Protein AF-A0A178VIF9-F1 (afdb_monomer_lite)

Radius of gyration: 28.07 Å; chains: 1; bounding box: 64×51×92 Å

Structure (mmCIF, N/CA/C/O backbone):
data_AF-A0A178VIF9-F1
#
_entry.id   AF-A0A178VIF9-F1
#
loop_
_atom_site.group_PDB
_atom_site.id
_atom_site.type_symbol
_atom_site.label_atom_id
_atom_site.label_alt_id
_atom_site.label_comp_id
_atom_site.label_asym_id
_atom_site.label_entity_id
_atom_site.label_seq_id
_atom_site.pdbx_PDB_ins_code
_atom_site.Cartn_x
_atom_site.Cartn_y
_atom_site.Cartn_z
_atom_site.occupancy
_atom_site.B_iso_or_equiv
_atom_site.auth_seq_id
_atom_site.auth_comp_id
_atom_site.auth_asym_id
_atom_site.auth_atom_id
_atom_site.pdbx_PDB_model_num
ATOM 1 N N . MET A 1 1 ? 41.952 -7.551 -50.721 1.00 64.06 1 MET A N 1
ATOM 2 C CA . MET A 1 1 ? 40.570 -7.191 -51.118 1.00 64.06 1 MET A CA 1
ATOM 3 C C . MET A 1 1 ? 39.530 -7.651 -50.091 1.00 64.06 1 MET A C 1
ATOM 5 O O . MET A 1 1 ? 38.788 -6.811 -49.608 1.00 64.06 1 MET A O 1
ATOM 9 N N . PHE A 1 2 ? 39.525 -8.926 -49.677 1.00 68.06 2 PHE A N 1
ATOM 10 C CA . PHE A 1 2 ? 38.581 -9.454 -48.673 1.00 68.06 2 PHE A CA 1
ATOM 11 C C . PHE A 1 2 ? 38.623 -8.748 -47.303 1.00 68.06 2 PHE A C 1
ATOM 13 O O . PHE A 1 2 ? 37.573 -8.406 -46.772 1.00 68.06 2 PHE A O 1
ATOM 20 N N . LEU A 1 3 ? 39.814 -8.458 -46.759 1.00 71.75 3 LEU A N 1
ATOM 21 C CA . LEU A 1 3 ? 39.937 -7.740 -45.479 1.00 71.75 3 LEU A CA 1
ATOM 22 C C . LEU A 1 3 ? 39.324 -6.330 -45.526 1.00 71.75 3 LEU A C 1
ATOM 24 O O . LEU A 1 3 ? 38.639 -5.929 -44.596 1.00 71.75 3 LEU A O 1
ATOM 28 N N . TYR A 1 4 ? 39.528 -5.601 -46.626 1.00 74.88 4 TYR A N 1
ATOM 29 C CA . TYR A 1 4 ? 38.986 -4.252 -46.805 1.00 74.88 4 TYR A CA 1
ATOM 30 C C . TYR A 1 4 ? 37.462 -4.258 -46.918 1.00 74.88 4 TYR A C 1
ATOM 32 O O . TYR A 1 4 ? 36.809 -3.420 -46.306 1.00 74.88 4 TYR A O 1
ATOM 40 N N . LEU A 1 5 ? 36.891 -5.226 -47.642 1.00 76.00 5 LEU A N 1
ATOM 41 C CA . LEU A 1 5 ? 35.440 -5.371 -47.751 1.00 76.00 5 LEU A CA 1
ATOM 42 C C . LEU A 1 5 ? 34.809 -5.734 -46.397 1.00 76.00 5 LEU A C 1
ATOM 44 O O . LEU A 1 5 ? 33.752 -5.215 -46.057 1.00 76.00 5 LEU A O 1
ATOM 48 N N . CYS A 1 6 ? 35.485 -6.572 -45.605 1.00 75.50 6 CYS A N 1
ATOM 49 C CA . CYS A 1 6 ? 35.030 -6.979 -44.277 1.00 75.50 6 CYS A CA 1
ATOM 50 C C . CYS A 1 6 ? 35.071 -5.813 -43.275 1.00 75.50 6 CYS A C 1
ATOM 52 O O . CYS A 1 6 ? 34.077 -5.547 -42.605 1.00 75.50 6 CYS A O 1
ATOM 54 N N . VAL A 1 7 ? 36.177 -5.058 -43.232 1.00 79.81 7 VAL A N 1
ATOM 55 C CA . VAL A 1 7 ? 36.309 -3.850 -42.394 1.00 79.81 7 VAL A CA 1
ATOM 56 C C . VAL A 1 7 ? 35.291 -2.784 -42.799 1.00 79.81 7 VAL A C 1
ATOM 58 O O . VAL A 1 7 ? 34.686 -2.153 -41.936 1.00 79.81 7 VAL A O 1
ATOM 61 N N . TRP A 1 8 ? 35.048 -2.612 -44.099 1.00 82.25 8 TRP A N 1
ATOM 62 C CA . TRP A 1 8 ? 34.066 -1.654 -44.600 1.00 82.25 8 TRP A CA 1
ATOM 63 C C . TRP A 1 8 ? 32.623 -2.065 -44.271 1.00 82.25 8 TRP A C 1
ATOM 65 O O . TRP A 1 8 ? 31.841 -1.219 -43.844 1.00 82.25 8 TRP A O 1
ATOM 75 N N . LEU A 1 9 ? 32.276 -3.356 -44.368 1.00 78.06 9 LEU A N 1
ATOM 76 C CA . LEU A 1 9 ? 30.971 -3.861 -43.922 1.00 78.06 9 LEU A CA 1
ATOM 77 C C . LEU A 1 9 ? 30.781 -3.697 -42.408 1.00 78.06 9 LEU A C 1
ATOM 79 O O . LEU A 1 9 ? 29.722 -3.255 -41.972 1.00 78.06 9 LEU A O 1
ATOM 83 N N . LEU A 1 10 ? 31.802 -4.021 -41.610 1.00 77.69 10 LEU A N 1
ATOM 84 C CA . LEU A 1 10 ? 31.792 -3.825 -40.157 1.00 77.69 10 LEU A CA 1
ATOM 85 C C . LEU A 1 10 ? 31.595 -2.351 -39.798 1.00 77.69 10 LEU A C 1
ATOM 87 O O . LEU A 1 10 ? 30.784 -2.037 -38.928 1.00 77.69 10 LEU A O 1
ATOM 91 N N . PHE A 1 11 ? 32.280 -1.447 -40.497 1.00 80.94 11 PHE A N 1
ATOM 92 C CA . PHE A 1 11 ? 32.120 -0.009 -40.317 1.00 80.94 11 PHE A CA 1
ATOM 93 C C . PHE A 1 11 ? 30.710 0.457 -40.695 1.00 80.94 11 PHE A C 1
ATOM 95 O O . PHE A 1 11 ? 30.077 1.165 -39.917 1.00 80.94 11 PHE A O 1
ATOM 102 N N . LEU A 1 12 ? 30.173 0.002 -41.830 1.00 77.94 12 LEU A N 1
ATOM 103 C CA . LEU A 1 12 ? 28.827 0.358 -42.283 1.00 77.94 12 LEU A CA 1
ATOM 104 C C . LEU A 1 12 ? 27.745 -0.139 -41.309 1.00 77.94 12 LEU A C 1
ATOM 106 O O . LEU A 1 12 ? 26.850 0.619 -40.941 1.00 77.94 12 LEU A O 1
ATOM 110 N N . VAL A 1 13 ? 27.856 -1.385 -40.839 1.00 77.31 13 VAL A N 1
ATOM 111 C CA . VAL A 1 13 ? 26.942 -1.969 -39.842 1.00 77.31 13 VAL A CA 1
ATOM 112 C C . VAL A 1 13 ? 27.046 -1.232 -38.507 1.00 77.31 13 VAL A C 1
ATOM 114 O O . VAL A 1 13 ? 26.025 -0.969 -37.873 1.00 77.31 13 VAL A O 1
ATOM 117 N N . THR A 1 14 ? 28.255 -0.855 -38.089 1.00 76.75 14 THR A N 1
ATOM 118 C CA . THR A 1 14 ? 28.468 -0.100 -36.846 1.00 76.75 14 THR A CA 1
ATOM 119 C C . THR A 1 14 ? 27.906 1.315 -36.955 1.00 76.75 14 THR A C 1
ATOM 121 O O . THR A 1 14 ? 27.194 1.747 -36.055 1.00 76.75 14 THR A O 1
ATOM 124 N N . CYS A 1 15 ? 28.131 2.011 -38.073 1.00 75.62 15 CYS A N 1
ATOM 125 C CA . CYS A 1 15 ? 27.527 3.317 -38.341 1.00 75.62 15 CYS A CA 1
ATOM 126 C C . CYS A 1 15 ? 25.999 3.241 -38.369 1.00 75.62 15 CYS A C 1
ATOM 128 O O . CYS A 1 15 ? 25.344 4.084 -37.766 1.00 75.62 15 CYS A O 1
ATOM 130 N N . MET A 1 16 ? 25.417 2.227 -39.018 1.00 75.94 16 MET A N 1
ATOM 131 C CA . MET A 1 16 ? 23.962 2.071 -39.066 1.00 75.94 16 MET A CA 1
ATOM 132 C C . MET A 1 16 ? 23.377 1.784 -37.677 1.00 75.94 16 MET A C 1
ATOM 134 O O . MET A 1 16 ? 22.349 2.355 -37.325 1.00 75.94 16 MET A O 1
ATOM 138 N N . LYS A 1 17 ? 24.051 0.959 -36.861 1.00 73.56 17 LYS A N 1
ATOM 139 C CA . LYS A 1 17 ? 23.681 0.744 -35.452 1.00 73.56 17 LYS A CA 1
ATOM 140 C C . LYS A 1 17 ? 23.788 2.024 -34.626 1.00 73.56 17 LYS A C 1
ATOM 142 O O . LYS A 1 17 ? 22.886 2.294 -33.847 1.00 73.56 17 LYS A O 1
ATOM 147 N N . LEU A 1 18 ? 24.844 2.817 -34.818 1.00 74.75 18 LEU A N 1
ATOM 148 C CA . LEU A 1 18 ? 25.048 4.075 -34.096 1.00 74.75 18 LEU A CA 1
ATOM 149 C C . LEU A 1 18 ? 23.968 5.111 -34.446 1.00 74.75 18 LEU A C 1
ATOM 151 O O . LEU A 1 18 ? 23.439 5.762 -33.555 1.00 74.75 18 LEU A O 1
ATOM 155 N N . VAL A 1 19 ? 23.609 5.236 -35.728 1.00 77.50 19 VAL A N 1
ATOM 156 C CA . VAL A 1 19 ? 22.539 6.141 -36.184 1.00 77.50 19 VAL A CA 1
ATOM 157 C C . VAL A 1 19 ? 21.171 5.666 -35.696 1.00 77.50 19 VAL A C 1
ATOM 159 O O . VAL A 1 19 ? 20.358 6.472 -35.256 1.00 77.50 19 VAL A O 1
ATOM 162 N N . LEU A 1 20 ? 20.902 4.360 -35.749 1.00 74.81 20 LEU A N 1
ATOM 163 C CA . LEU A 1 20 ? 19.645 3.815 -35.242 1.00 74.81 20 LEU A CA 1
ATOM 164 C C . LEU A 1 20 ? 19.529 4.008 -33.725 1.00 74.81 20 LEU A C 1
ATOM 166 O O . LEU A 1 20 ? 18.447 4.327 -33.243 1.00 74.81 20 LEU A O 1
ATOM 170 N N . PHE A 1 21 ? 20.640 3.866 -33.001 1.00 75.00 21 PHE A N 1
ATOM 171 C CA . PHE A 1 21 ? 20.716 4.130 -31.570 1.00 75.00 21 PHE A CA 1
ATOM 172 C C . PHE A 1 21 ? 20.407 5.588 -31.240 1.00 75.00 21 PHE A C 1
ATOM 174 O O . PHE A 1 21 ? 19.503 5.844 -30.453 1.00 75.00 21 PHE A O 1
ATOM 181 N N . THR A 1 22 ? 21.098 6.547 -31.864 1.00 76.56 22 THR A N 1
ATOM 182 C CA . THR A 1 22 ? 20.867 7.969 -31.566 1.00 76.56 22 THR A CA 1
ATOM 183 C C . THR A 1 22 ? 19.428 8.375 -31.861 1.00 76.56 22 THR A C 1
ATOM 185 O O . THR A 1 22 ? 18.816 9.088 -31.071 1.00 76.56 22 THR A O 1
ATOM 188 N N . VAL A 1 23 ? 18.844 7.873 -32.952 1.00 80.75 23 VAL A N 1
ATOM 189 C CA . VAL A 1 23 ? 17.428 8.112 -33.260 1.00 80.75 23 VAL A CA 1
ATOM 190 C C . VAL A 1 23 ? 16.520 7.478 -32.204 1.00 80.75 23 VAL A C 1
ATOM 192 O O . VAL A 1 23 ? 15.588 8.124 -31.737 1.00 80.75 23 VAL A O 1
ATOM 195 N N . LEU A 1 24 ? 16.783 6.242 -31.784 1.00 81.25 24 LEU A N 1
ATOM 196 C CA . LEU A 1 24 ? 15.946 5.550 -30.805 1.00 81.25 24 LEU A CA 1
ATOM 197 C C . LEU A 1 24 ? 16.019 6.184 -29.409 1.00 81.25 24 LEU A C 1
ATOM 199 O O . LEU A 1 24 ? 14.984 6.313 -28.759 1.00 81.25 24 LEU A O 1
ATOM 203 N N . ASP A 1 25 ? 17.202 6.627 -28.989 1.00 80.31 25 ASP A N 1
ATOM 204 C CA . ASP A 1 25 ? 17.413 7.345 -27.730 1.00 80.31 25 ASP A CA 1
ATOM 205 C C . ASP A 1 25 ? 16.665 8.687 -27.735 1.00 80.31 25 ASP A C 1
ATOM 207 O O . ASP A 1 25 ? 15.890 8.976 -26.824 1.00 80.31 25 ASP A O 1
ATOM 211 N N . THR A 1 26 ? 16.764 9.455 -28.830 1.00 85.19 26 THR A N 1
ATOM 212 C CA . THR A 1 26 ? 15.995 10.707 -28.973 1.00 85.19 26 THR A CA 1
ATOM 213 C C . THR A 1 26 ? 14.483 10.473 -28.960 1.00 85.19 26 THR A C 1
ATOM 215 O O . THR A 1 26 ? 13.759 11.199 -28.284 1.00 85.19 26 THR A O 1
ATOM 218 N N . LEU A 1 27 ? 13.987 9.427 -29.632 1.00 84.88 27 LEU A N 1
ATOM 219 C CA . LEU A 1 27 ? 12.561 9.084 -29.629 1.00 84.88 27 LEU A CA 1
ATOM 220 C C . LEU A 1 27 ? 12.076 8.615 -28.253 1.00 84.88 27 LEU A C 1
ATOM 222 O O . LEU A 1 27 ? 10.937 8.907 -27.870 1.00 84.88 27 LEU A O 1
ATOM 226 N N . PHE A 1 28 ? 12.913 7.881 -27.518 1.00 88.19 28 PHE A N 1
ATOM 227 C CA . PHE A 1 28 ? 12.616 7.469 -26.153 1.00 88.19 28 PHE A CA 1
ATOM 228 C C . PHE A 1 28 ? 12.518 8.685 -25.228 1.00 88.19 28 PHE A C 1
ATOM 230 O O . PHE A 1 28 ? 11.509 8.824 -24.533 1.00 88.19 28 PHE A O 1
ATOM 237 N N . GLU A 1 29 ? 13.502 9.586 -25.262 1.00 87.38 29 GLU A N 1
ATOM 238 C CA . GLU A 1 29 ? 13.499 10.813 -24.459 1.00 87.38 29 GLU A CA 1
ATOM 239 C C . GLU A 1 29 ? 12.326 11.737 -24.819 1.00 87.38 29 GLU A C 1
ATOM 241 O O . GLU A 1 29 ? 11.640 12.235 -23.923 1.00 87.38 29 GLU A O 1
ATOM 246 N N . ASP A 1 30 ? 11.997 11.887 -26.104 1.00 88.31 30 ASP A N 1
ATOM 247 C CA . ASP A 1 30 ? 10.819 12.644 -26.546 1.00 88.31 30 ASP A CA 1
ATOM 248 C C . ASP A 1 30 ? 9.518 12.049 -25.986 1.00 88.31 30 ASP A C 1
ATOM 250 O O . ASP A 1 30 ? 8.636 12.774 -25.511 1.00 88.31 30 ASP A O 1
ATOM 254 N N . CYS A 1 31 ? 9.381 10.719 -26.003 1.00 88.25 31 CYS A N 1
ATOM 255 C CA . CYS A 1 31 ? 8.225 10.046 -25.409 1.00 88.25 31 CYS A CA 1
ATOM 256 C C . CYS A 1 31 ? 8.194 10.202 -23.888 1.00 88.25 31 CYS A C 1
ATOM 258 O O . CYS A 1 31 ? 7.112 10.358 -23.314 1.00 88.25 31 CYS A O 1
ATOM 260 N N . PHE A 1 32 ? 9.357 10.186 -23.240 1.00 85.94 32 PHE A N 1
ATOM 261 C CA . PHE A 1 32 ? 9.487 10.372 -21.801 1.00 85.94 32 PHE A CA 1
ATOM 262 C C . PHE A 1 32 ? 9.038 11.780 -21.383 1.00 85.94 32 PHE A C 1
ATOM 264 O O . PHE A 1 32 ? 8.201 11.917 -20.489 1.00 85.94 32 PHE A O 1
ATOM 271 N N . GLN A 1 33 ? 9.490 12.819 -22.092 1.00 88.12 33 GLN A N 1
ATOM 272 C CA . GLN A 1 33 ? 9.075 14.210 -21.861 1.00 88.12 33 GLN A CA 1
ATOM 273 C C . GLN A 1 33 ? 7.575 14.420 -22.103 1.00 88.12 33 GLN A C 1
ATOM 275 O O . GLN A 1 33 ? 6.912 15.141 -21.356 1.00 88.12 33 GLN A O 1
ATOM 280 N N . ARG A 1 34 ? 7.013 13.749 -23.116 1.00 88.62 34 ARG A N 1
ATOM 281 C CA . ARG A 1 34 ? 5.575 13.795 -23.439 1.00 88.62 34 ARG A CA 1
ATOM 282 C C . ARG A 1 34 ? 4.704 12.908 -22.545 1.00 88.62 34 ARG A C 1
ATOM 284 O O . ARG A 1 34 ? 3.491 12.873 -22.746 1.00 88.62 34 ARG A O 1
ATOM 291 N N . ARG A 1 35 ? 5.290 12.194 -21.573 1.00 88.94 35 ARG A N 1
ATOM 292 C CA . ARG A 1 35 ? 4.603 11.233 -20.684 1.00 88.94 35 ARG A CA 1
ATOM 293 C C . ARG A 1 35 ? 3.934 10.069 -21.425 1.00 88.94 35 ARG A C 1
ATOM 295 O O . ARG A 1 35 ? 2.986 9.453 -20.941 1.00 88.94 35 ARG A O 1
ATOM 302 N N . TRP A 1 36 ? 4.426 9.726 -22.613 1.00 91.94 36 TRP A N 1
ATOM 303 C CA . TRP A 1 36 ? 3.943 8.596 -23.412 1.00 91.94 36 TRP A CA 1
ATOM 304 C C . TRP A 1 36 ? 4.619 7.293 -22.981 1.00 91.94 36 TRP A C 1
ATOM 306 O O . TRP A 1 36 ? 5.293 6.621 -23.762 1.00 91.94 36 TRP A O 1
ATOM 316 N N . TYR A 1 37 ? 4.428 6.922 -21.715 1.00 93.19 37 TYR A N 1
ATOM 317 C CA . TYR A 1 37 ? 5.181 5.840 -21.076 1.00 93.19 37 TYR A CA 1
ATOM 318 C C . TYR A 1 37 ? 4.954 4.462 -21.707 1.00 93.19 37 TYR A C 1
ATOM 320 O O . TYR A 1 37 ? 5.888 3.671 -21.797 1.00 93.19 37 TYR A O 1
ATOM 328 N N . ARG A 1 38 ? 3.743 4.174 -22.207 1.00 91.62 38 ARG A N 1
ATOM 329 C CA . ARG A 1 38 ? 3.460 2.916 -22.926 1.00 91.62 38 ARG A CA 1
ATOM 330 C C . ARG A 1 38 ? 4.276 2.811 -24.216 1.00 91.62 38 ARG A C 1
ATOM 332 O O . ARG A 1 38 ? 4.871 1.774 -24.480 1.00 91.62 38 ARG A O 1
ATOM 339 N N . THR A 1 39 ? 4.348 3.897 -24.983 1.00 90.88 39 THR A N 1
ATOM 340 C CA . THR A 1 39 ? 5.148 3.962 -26.213 1.00 90.88 39 THR A CA 1
ATOM 341 C C . THR A 1 39 ? 6.640 3.885 -25.898 1.00 90.88 39 THR A C 1
ATOM 343 O O . THR A 1 39 ? 7.364 3.131 -26.544 1.00 90.88 39 THR A O 1
ATOM 346 N N . ALA A 1 40 ? 7.090 4.591 -24.856 1.00 90.94 40 ALA A N 1
ATOM 347 C CA . ALA A 1 40 ? 8.467 4.513 -24.375 1.00 90.94 40 ALA A CA 1
ATOM 348 C C . ALA A 1 40 ? 8.856 3.072 -23.986 1.00 90.94 40 ALA A C 1
ATOM 350 O O . ALA A 1 40 ? 9.936 2.608 -24.347 1.00 90.94 40 ALA A O 1
ATOM 351 N N . ALA A 1 41 ? 7.955 2.325 -23.336 1.00 91.00 41 ALA A N 1
ATOM 352 C CA . ALA A 1 41 ? 8.177 0.918 -22.999 1.00 91.00 41 ALA A CA 1
ATOM 353 C C . ALA A 1 41 ? 8.352 0.025 -24.240 1.00 91.00 41 ALA A C 1
ATOM 355 O O . ALA A 1 41 ? 9.179 -0.887 -24.228 1.00 91.00 41 ALA A O 1
ATOM 356 N N . CYS A 1 42 ? 7.635 0.297 -25.336 1.00 88.00 42 CYS A N 1
ATOM 357 C CA . CYS A 1 42 ? 7.833 -0.427 -26.595 1.00 88.00 42 CYS A CA 1
ATOM 358 C C . CYS A 1 42 ? 9.241 -0.206 -27.169 1.00 88.00 42 CYS A C 1
ATOM 360 O O . CYS A 1 42 ? 9.851 -1.156 -27.662 1.00 88.00 42 CYS A O 1
ATOM 362 N N . TYR A 1 43 ? 9.785 1.011 -27.066 1.00 87.94 43 TYR A N 1
ATOM 363 C CA . TYR A 1 43 ? 11.146 1.300 -27.529 1.00 87.94 43 TYR A CA 1
ATOM 364 C C . TYR A 1 43 ? 12.219 0.581 -26.710 1.00 87.94 43 TYR A C 1
ATOM 366 O O . TYR A 1 43 ? 13.202 0.130 -27.291 1.00 87.94 43 TYR A O 1
ATOM 374 N N . ILE A 1 44 ? 12.004 0.354 -25.409 1.00 87.56 44 ILE A N 1
ATOM 375 C CA . ILE A 1 44 ? 12.933 -0.423 -24.565 1.00 87.56 44 ILE A CA 1
ATOM 376 C C . ILE A 1 44 ? 13.165 -1.831 -25.126 1.00 87.56 44 ILE A C 1
ATOM 378 O O . ILE A 1 44 ? 14.294 -2.323 -25.110 1.00 87.56 44 ILE A O 1
ATOM 382 N N . LEU A 1 45 ? 12.127 -2.480 -25.664 1.00 84.25 45 LEU A N 1
ATOM 383 C CA . LEU A 1 45 ? 12.264 -3.808 -26.274 1.00 84.25 45 LEU A CA 1
ATOM 384 C C . LEU A 1 45 ? 13.165 -3.783 -27.515 1.00 84.25 45 LEU A C 1
ATOM 386 O O . LEU A 1 45 ? 13.894 -4.742 -27.766 1.00 84.25 45 LEU A O 1
ATOM 390 N N . VAL A 1 46 ? 13.123 -2.690 -28.279 1.00 85.69 46 VAL A N 1
ATOM 391 C CA . VAL A 1 46 ? 13.975 -2.486 -29.455 1.00 85.69 46 VAL A CA 1
ATOM 392 C C . VAL A 1 46 ? 15.413 -2.184 -29.019 1.00 85.69 46 VAL A C 1
ATOM 394 O O . VAL A 1 46 ? 16.332 -2.834 -29.516 1.00 85.69 46 VAL A O 1
ATOM 397 N N . ILE A 1 47 ? 15.606 -1.302 -28.028 1.00 83.50 47 ILE A N 1
ATOM 398 C CA . ILE A 1 47 ? 16.918 -0.988 -27.424 1.00 83.50 47 ILE A CA 1
ATOM 399 C C . ILE A 1 47 ? 17.597 -2.274 -26.928 1.00 83.50 47 ILE A C 1
ATOM 401 O O . ILE A 1 47 ? 18.752 -2.546 -27.260 1.00 83.50 47 ILE A O 1
ATOM 405 N N . ALA A 1 48 ? 16.854 -3.139 -26.226 1.00 84.81 48 ALA A N 1
ATOM 406 C CA . ALA A 1 48 ? 17.362 -4.417 -25.72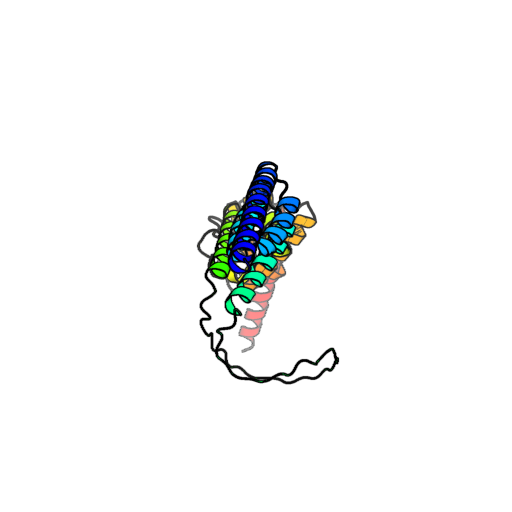0 1.00 84.81 48 ALA A CA 1
ATOM 407 C C . ALA A 1 48 ? 17.922 -5.331 -26.824 1.00 84.81 48 ALA A C 1
ATOM 409 O O . ALA A 1 48 ? 18.848 -6.105 -26.578 1.00 84.81 48 ALA A O 1
ATOM 410 N N . LYS A 1 49 ? 17.366 -5.259 -28.040 1.00 81.62 49 LYS A N 1
ATOM 411 C CA . LYS A 1 49 ? 17.821 -6.044 -29.197 1.00 81.62 49 LYS A CA 1
ATOM 412 C C . LYS A 1 49 ? 19.011 -5.419 -29.922 1.00 81.62 49 LYS A C 1
ATOM 414 O O . LYS A 1 49 ? 19.769 -6.160 -30.545 1.00 81.62 49 LYS A O 1
ATOM 419 N N . LEU A 1 50 ? 19.156 -4.097 -29.881 1.00 81.56 50 LEU A N 1
ATOM 420 C CA . LEU A 1 50 ? 20.179 -3.374 -30.641 1.00 81.56 50 LEU A CA 1
ATOM 421 C C . LEU A 1 50 ? 21.484 -3.192 -29.863 1.00 81.56 50 LEU A C 1
ATOM 423 O O . LEU A 1 50 ? 22.556 -3.456 -30.410 1.00 81.56 50 LEU A O 1
ATOM 427 N N . GLU A 1 51 ? 21.391 -2.769 -28.604 1.00 79.50 51 GLU A N 1
ATOM 428 C CA . GLU A 1 51 ? 22.546 -2.406 -27.767 1.00 79.50 51 GLU A CA 1
ATOM 429 C C . GLU A 1 51 ? 22.849 -3.435 -26.689 1.00 79.50 51 GLU A C 1
ATOM 431 O O . GLU A 1 51 ? 23.983 -3.557 -26.229 1.00 79.50 51 GLU A O 1
ATOM 436 N N . GLY A 1 52 ? 21.833 -4.203 -26.309 1.00 80.94 52 GLY A N 1
ATOM 437 C CA . GLY A 1 52 ? 21.945 -5.250 -25.315 1.00 80.94 52 GLY A CA 1
ATOM 438 C C . GLY A 1 52 ? 21.263 -4.911 -23.997 1.00 80.94 52 GLY A C 1
ATOM 439 O O . GLY A 1 52 ? 20.644 -3.865 -23.792 1.00 80.94 52 GLY A O 1
ATOM 440 N N . VAL A 1 53 ? 21.348 -5.878 -23.089 1.00 83.31 53 VAL A N 1
ATOM 441 C CA . VAL A 1 53 ? 20.478 -5.936 -21.914 1.00 83.31 53 VAL A CA 1
ATOM 442 C C . VAL A 1 53 ? 20.780 -4.809 -20.922 1.00 83.31 53 VAL A C 1
ATOM 444 O O . VAL A 1 53 ? 19.844 -4.219 -20.390 1.00 83.31 53 VAL A O 1
ATOM 447 N N . ALA A 1 54 ? 22.051 -4.442 -20.735 1.00 84.12 54 ALA A N 1
ATOM 448 C CA . ALA A 1 54 ? 22.463 -3.439 -19.750 1.00 84.12 54 ALA A CA 1
ATOM 449 C C . ALA A 1 54 ? 21.840 -2.049 -19.991 1.00 84.12 54 ALA A C 1
ATOM 451 O O . ALA A 1 54 ? 21.299 -1.453 -19.0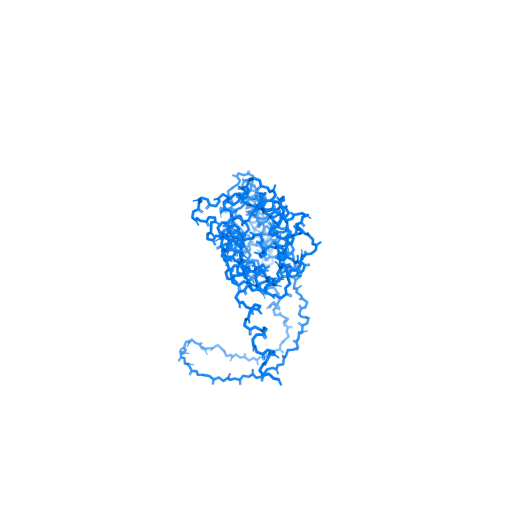60 1.00 84.12 54 ALA A O 1
ATOM 452 N N . VAL A 1 55 ? 21.851 -1.548 -21.234 1.00 84.50 55 VAL A N 1
ATOM 453 C CA . VAL A 1 55 ? 21.268 -0.228 -21.550 1.00 84.50 55 VAL A CA 1
ATOM 454 C C . VAL A 1 55 ? 19.748 -0.265 -21.416 1.00 84.50 55 VAL A C 1
ATOM 456 O O . VAL A 1 55 ? 19.151 0.595 -20.771 1.00 84.50 55 VAL A O 1
ATOM 459 N N . SER A 1 56 ? 19.112 -1.327 -21.920 1.00 87.25 56 SER A N 1
ATOM 460 C CA . SER A 1 56 ? 17.659 -1.486 -21.800 1.00 87.25 56 SER A CA 1
ATOM 461 C C . SER A 1 56 ? 17.175 -1.565 -20.347 1.00 87.25 56 SER A C 1
ATOM 463 O O . SER A 1 56 ? 16.109 -1.041 -20.030 1.00 87.25 56 SER A O 1
ATOM 465 N N . GLN A 1 57 ? 17.965 -2.169 -19.451 1.00 88.62 57 GLN A N 1
ATOM 466 C CA . GLN A 1 57 ? 17.679 -2.220 -18.018 1.00 88.62 57 GLN A CA 1
ATOM 467 C C . GLN A 1 57 ? 17.735 -0.831 -17.390 1.00 88.62 57 GLN A C 1
ATOM 469 O O . GLN A 1 57 ? 16.823 -0.462 -16.654 1.00 88.62 57 GLN A O 1
ATOM 474 N N . TYR A 1 58 ? 18.758 -0.038 -17.713 1.00 88.81 58 TYR A N 1
ATOM 475 C CA . TYR A 1 58 ? 18.861 1.337 -17.232 1.00 88.81 58 TYR A CA 1
ATOM 476 C C . TYR A 1 58 ? 17.655 2.187 -17.667 1.00 88.81 58 TYR A C 1
ATOM 478 O O . TYR A 1 58 ? 17.015 2.829 -16.829 1.00 88.81 58 TYR A O 1
ATOM 486 N N . CYS A 1 59 ? 17.278 2.128 -18.949 1.00 90.06 59 CYS A N 1
ATOM 487 C CA . CYS A 1 59 ? 16.093 2.822 -19.463 1.00 90.06 59 CYS A CA 1
ATOM 488 C C . CYS A 1 59 ? 14.803 2.330 -18.787 1.00 90.06 59 CYS A C 1
ATOM 490 O O . CYS A 1 59 ? 13.944 3.136 -18.428 1.00 90.06 59 CYS A O 1
ATOM 492 N N . ALA A 1 60 ? 14.676 1.020 -18.558 1.00 92.62 60 ALA A N 1
ATOM 493 C CA . ALA A 1 60 ? 13.526 0.433 -17.878 1.00 92.62 60 ALA A CA 1
ATOM 494 C C . ALA A 1 60 ? 13.441 0.811 -16.394 1.00 92.62 60 ALA A C 1
ATOM 496 O O . ALA A 1 60 ? 12.335 1.036 -15.912 1.00 92.62 60 ALA A O 1
ATOM 497 N N . LEU A 1 61 ? 14.562 0.943 -15.680 1.00 93.12 61 LEU A N 1
ATOM 498 C CA . LEU A 1 61 ? 14.581 1.432 -14.295 1.00 93.12 61 LEU A CA 1
ATOM 499 C C . LEU A 1 61 ? 14.135 2.897 -14.215 1.00 93.12 61 LEU A C 1
ATOM 501 O O . LEU A 1 61 ? 13.298 3.238 -13.378 1.00 93.12 61 LEU A O 1
ATOM 505 N N . ARG A 1 62 ? 14.630 3.750 -15.123 1.00 93.81 62 ARG A N 1
ATOM 506 C CA . ARG A 1 62 ? 14.188 5.152 -15.231 1.00 93.81 62 ARG A CA 1
ATOM 507 C C . ARG A 1 62 ? 12.696 5.253 -15.535 1.00 93.81 62 ARG A C 1
ATOM 509 O O . ARG A 1 62 ? 11.985 6.034 -14.905 1.00 93.81 62 ARG A O 1
ATOM 516 N N . LEU A 1 63 ? 12.220 4.453 -16.489 1.00 94.31 63 LEU A N 1
ATOM 517 C CA . LEU A 1 63 ? 10.809 4.419 -16.850 1.00 94.31 63 LEU A CA 1
ATOM 518 C C . LEU A 1 63 ? 9.949 3.891 -15.699 1.00 94.31 63 LEU A C 1
ATOM 520 O O . LEU A 1 63 ? 8.898 4.462 -15.432 1.00 94.31 63 LEU A O 1
ATOM 524 N N . LEU A 1 64 ? 10.410 2.859 -14.986 1.00 95.81 64 LEU A N 1
ATOM 525 C CA . LEU A 1 64 ? 9.718 2.315 -13.822 1.00 95.81 64 LEU A CA 1
ATOM 526 C C . LEU A 1 64 ? 9.485 3.408 -12.777 1.00 95.81 64 LEU A C 1
ATOM 528 O O . LEU A 1 64 ? 8.347 3.593 -12.353 1.00 95.81 64 LEU A O 1
ATOM 532 N N . GLN A 1 65 ? 10.520 4.170 -12.420 1.00 95.38 65 GLN A N 1
ATOM 533 C CA . GLN A 1 65 ? 10.387 5.263 -11.457 1.00 95.38 65 GLN A CA 1
ATOM 534 C C . GLN A 1 65 ? 9.345 6.299 -11.907 1.00 95.38 65 GLN A C 1
ATOM 536 O O . GLN A 1 65 ? 8.412 6.579 -11.161 1.00 95.38 65 GLN A O 1
ATOM 541 N N . ALA A 1 66 ? 9.413 6.759 -13.161 1.00 94.75 66 ALA A N 1
ATOM 542 C CA . ALA A 1 66 ? 8.433 7.707 -13.697 1.00 94.75 66 ALA A CA 1
ATOM 543 C C . ALA A 1 66 ? 6.998 7.149 -13.709 1.00 94.75 66 ALA A C 1
ATOM 545 O O . ALA A 1 66 ? 6.046 7.864 -13.411 1.00 94.75 66 ALA A O 1
ATOM 546 N N . THR A 1 67 ? 6.822 5.861 -14.024 1.00 96.06 67 THR A N 1
ATOM 547 C CA . THR A 1 67 ? 5.490 5.234 -14.002 1.00 96.06 67 THR A CA 1
ATOM 548 C C . THR A 1 67 ? 4.927 5.089 -12.593 1.00 96.06 67 THR A C 1
ATOM 550 O O . THR A 1 67 ? 3.714 5.194 -12.423 1.00 96.06 67 THR A O 1
ATOM 553 N N . LEU A 1 68 ? 5.778 4.870 -11.587 1.00 96.56 68 LEU A N 1
ATOM 554 C CA . LEU A 1 68 ? 5.360 4.826 -10.187 1.00 96.56 68 LEU A CA 1
ATOM 555 C C . LEU A 1 68 ? 4.948 6.216 -9.697 1.00 96.56 68 LEU A C 1
ATOM 557 O O . LEU A 1 68 ? 3.893 6.341 -9.076 1.00 96.56 68 LEU A O 1
ATOM 561 N N . ASP A 1 69 ? 5.717 7.252 -10.037 1.00 94.25 69 ASP A N 1
ATOM 562 C CA . ASP A 1 69 ? 5.406 8.645 -9.687 1.00 94.25 69 ASP A CA 1
ATOM 563 C C . ASP A 1 69 ? 4.052 9.093 -10.271 1.00 94.25 69 ASP A C 1
ATOM 565 O O . ASP A 1 69 ? 3.274 9.777 -9.607 1.00 94.25 69 ASP A O 1
ATOM 569 N N . GLU A 1 70 ? 3.718 8.624 -11.475 1.00 94.25 70 GLU A N 1
ATOM 570 C CA . GLU A 1 70 ? 2.438 8.884 -12.149 1.00 94.25 70 GLU A CA 1
ATOM 571 C C . GLU A 1 70 ? 1.332 7.872 -11.795 1.00 94.25 70 GLU A C 1
ATOM 573 O O . GLU A 1 70 ? 0.238 7.912 -12.360 1.00 94.25 70 GLU A O 1
ATOM 578 N N . SER A 1 71 ? 1.576 6.957 -10.850 1.00 95.50 71 SER A N 1
ATOM 579 C CA . SER A 1 71 ? 0.638 5.910 -10.402 1.00 95.50 71 SER A CA 1
ATOM 580 C C . SER A 1 71 ? 0.129 4.955 -11.501 1.00 95.50 71 SER A C 1
ATOM 582 O O . SER A 1 71 ? -0.947 4.365 -11.397 1.00 95.50 71 SER A O 1
ATOM 584 N N . LEU A 1 72 ? 0.921 4.746 -12.555 1.00 96.00 72 LEU A N 1
ATOM 585 C CA . LEU A 1 72 ? 0.628 3.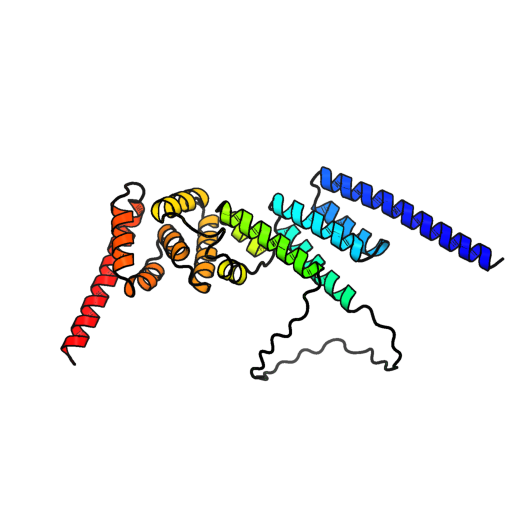830 -13.664 1.00 96.00 72 LEU A CA 1
ATOM 586 C C . LEU A 1 72 ? 1.045 2.390 -13.325 1.00 96.00 72 LEU A C 1
ATOM 588 O O . LEU A 1 72 ? 1.959 1.820 -13.929 1.00 96.00 72 LEU A O 1
ATOM 592 N N . TYR A 1 73 ? 0.367 1.789 -12.347 1.00 96.75 73 TYR A N 1
ATOM 593 C CA . TYR A 1 73 ? 0.799 0.531 -11.728 1.00 96.75 73 TYR A CA 1
ATOM 594 C C . TYR A 1 73 ? 0.737 -0.705 -12.632 1.00 96.75 73 TYR A C 1
ATOM 596 O O . TYR A 1 73 ? 1.552 -1.612 -12.461 1.00 96.75 73 TYR A O 1
ATOM 604 N N . ASP A 1 74 ? -0.157 -0.732 -13.622 1.00 95.19 74 ASP A N 1
ATOM 605 C CA . ASP A 1 74 ? -0.216 -1.833 -14.594 1.00 95.19 74 ASP A CA 1
ATOM 606 C C . ASP A 1 74 ? 1.070 -1.901 -15.428 1.00 95.19 74 ASP A C 1
ATOM 608 O O . ASP A 1 74 ? 1.706 -2.953 -15.539 1.00 95.19 74 ASP A O 1
ATOM 612 N N . LEU A 1 75 ? 1.491 -0.745 -15.959 1.00 94.81 75 LEU A N 1
ATOM 613 C CA . LEU A 1 75 ? 2.720 -0.621 -16.738 1.00 94.81 75 LEU A CA 1
ATOM 614 C C . LEU A 1 75 ? 3.952 -0.832 -15.852 1.00 94.81 75 LEU A C 1
ATOM 616 O O . LEU A 1 75 ? 4.878 -1.535 -16.253 1.00 94.81 75 LEU A O 1
ATOM 620 N N . ALA A 1 76 ? 3.949 -0.295 -14.629 1.00 96.69 76 ALA A N 1
ATOM 621 C CA . ALA A 1 76 ? 5.015 -0.547 -13.663 1.00 96.69 76 ALA A CA 1
ATOM 622 C C . ALA A 1 76 ? 5.189 -2.055 -13.400 1.00 96.69 76 ALA A C 1
ATOM 624 O O . ALA A 1 76 ? 6.312 -2.555 -13.389 1.00 96.69 76 ALA A O 1
ATOM 625 N N . GLY A 1 77 ? 4.094 -2.810 -13.266 1.00 95.12 77 GLY A N 1
ATOM 626 C CA . GLY A 1 77 ? 4.140 -4.264 -13.102 1.00 95.12 77 GLY A CA 1
ATOM 627 C C . GLY A 1 77 ? 4.719 -5.004 -14.310 1.00 95.12 77 GLY A C 1
ATOM 628 O O . GLY A 1 77 ? 5.465 -5.974 -14.147 1.00 95.12 77 GLY A O 1
ATOM 629 N N . GLU A 1 78 ? 4.417 -4.551 -15.529 1.00 94.56 78 GLU A N 1
ATOM 630 C CA . GLU A 1 78 ? 5.050 -5.065 -16.751 1.00 94.56 78 GLU A CA 1
ATOM 631 C C . GLU A 1 78 ? 6.557 -4.800 -16.768 1.00 94.56 78 GLU A C 1
ATOM 633 O O . GLU A 1 78 ? 7.336 -5.719 -17.040 1.00 94.56 78 GLU A O 1
ATOM 638 N N . LEU A 1 79 ? 6.973 -3.588 -16.394 1.00 93.62 79 LEU A N 1
ATOM 639 C CA . LEU A 1 79 ? 8.382 -3.208 -16.309 1.00 93.62 79 LEU A CA 1
ATOM 640 C C . LEU A 1 79 ? 9.124 -4.009 -15.237 1.00 93.62 79 LEU A C 1
ATOM 642 O O . LEU A 1 79 ? 10.205 -4.519 -15.515 1.00 93.62 79 LEU A O 1
ATOM 646 N N . VAL A 1 80 ? 8.538 -4.213 -14.054 1.00 94.06 80 VAL A N 1
ATOM 647 C CA . VAL A 1 80 ? 9.115 -5.069 -13.001 1.00 94.06 80 VAL A CA 1
ATOM 648 C C . VAL A 1 80 ? 9.325 -6.493 -13.518 1.00 94.06 80 VAL A C 1
ATOM 650 O O . VAL A 1 80 ? 10.412 -7.051 -13.364 1.00 94.06 80 VAL A O 1
ATOM 653 N N . ARG A 1 81 ? 8.328 -7.088 -14.186 1.00 91.69 81 ARG A N 1
ATOM 654 C CA . ARG A 1 81 ? 8.462 -8.438 -14.766 1.00 91.69 81 ARG A CA 1
ATOM 655 C C . ARG A 1 81 ? 9.543 -8.498 -15.842 1.00 91.69 81 ARG A C 1
ATOM 657 O O . ARG A 1 81 ? 10.297 -9.472 -15.872 1.00 91.69 81 ARG A O 1
ATOM 664 N N . PHE A 1 82 ? 9.631 -7.478 -16.696 1.00 90.50 82 PHE A N 1
ATOM 665 C CA . PHE A 1 82 ? 10.692 -7.354 -17.695 1.00 90.50 82 PHE A CA 1
ATOM 666 C C . PHE A 1 82 ? 12.068 -7.298 -17.023 1.00 90.50 82 PHE A C 1
ATOM 668 O O . PHE A 1 82 ? 12.922 -8.132 -17.305 1.00 90.50 82 PHE A O 1
ATOM 675 N N . LEU A 1 83 ? 12.248 -6.392 -16.066 1.00 89.94 83 LEU A N 1
ATOM 676 C CA . LEU A 1 83 ? 13.485 -6.183 -15.319 1.00 89.94 83 LEU A CA 1
ATOM 677 C C . LEU A 1 83 ? 13.939 -7.467 -14.593 1.00 89.94 83 LEU A C 1
ATOM 679 O O . LEU A 1 83 ? 15.088 -7.895 -14.731 1.00 89.94 83 LEU A O 1
ATOM 683 N N . LEU A 1 84 ? 13.037 -8.138 -13.874 1.00 87.56 84 LEU A N 1
ATOM 684 C CA . LEU A 1 84 ? 13.350 -9.380 -13.157 1.00 87.56 84 LEU A CA 1
ATOM 685 C C . LEU A 1 84 ? 13.647 -10.563 -14.092 1.00 87.56 84 LEU A C 1
ATOM 687 O O . LEU A 1 84 ? 14.350 -11.494 -13.697 1.00 87.56 84 LEU A O 1
ATOM 691 N N . ARG A 1 85 ? 13.106 -10.560 -15.316 1.00 85.69 85 ARG A N 1
ATOM 692 C CA . ARG A 1 85 ? 13.417 -11.573 -16.333 1.00 85.69 85 ARG A CA 1
ATOM 693 C C . ARG A 1 85 ? 14.772 -11.305 -16.979 1.00 85.69 85 ARG A C 1
ATOM 695 O O . ARG A 1 85 ? 15.604 -12.204 -16.987 1.00 85.69 85 ARG A O 1
ATOM 702 N N . SER A 1 86 ? 15.006 -10.073 -17.418 1.00 75.50 86 SER A N 1
ATOM 703 C CA . SER A 1 86 ? 16.242 -9.641 -18.075 1.00 75.50 86 SER A CA 1
ATOM 704 C C . SER A 1 86 ? 17.480 -9.816 -17.187 1.00 75.50 86 SER A C 1
ATOM 706 O O . SER A 1 86 ? 18.565 -10.062 -17.699 1.00 75.50 86 SER A O 1
ATOM 708 N N . GLY A 1 87 ? 17.341 -9.734 -15.858 1.00 59.78 8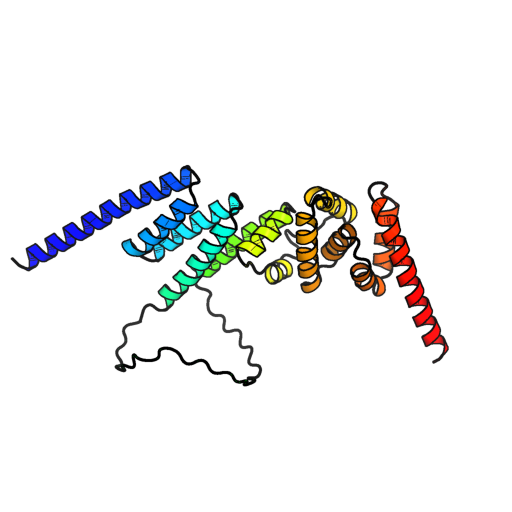7 GLY A N 1
ATOM 709 C CA . GLY A 1 87 ? 18.442 -10.020 -14.928 1.00 59.78 87 GLY A CA 1
ATOM 710 C C . GLY A 1 87 ? 18.905 -11.485 -14.927 1.00 59.78 87 GLY A C 1
ATOM 711 O O . GLY A 1 87 ? 20.084 -11.747 -14.712 1.00 59.78 87 GLY A O 1
ATOM 712 N N . ARG A 1 88 ? 18.011 -12.442 -15.218 1.00 59.38 88 ARG A N 1
ATOM 713 C CA . ARG A 1 88 ? 18.351 -13.879 -15.252 1.00 59.38 88 ARG A CA 1
ATOM 714 C C . ARG A 1 88 ? 19.097 -14.284 -16.520 1.00 59.38 88 ARG A C 1
ATOM 716 O O . ARG A 1 88 ? 19.889 -15.218 -16.477 1.00 59.38 88 ARG A O 1
ATOM 723 N N . ASP A 1 89 ? 18.863 -13.571 -17.617 1.00 52.59 89 ASP A N 1
ATOM 724 C CA . ASP A 1 89 ? 19.508 -13.847 -18.903 1.00 52.59 89 ASP A CA 1
ATOM 725 C C . ASP A 1 89 ? 20.982 -13.381 -18.917 1.00 52.59 89 ASP A C 1
ATOM 727 O O . ASP A 1 89 ? 21.782 -13.911 -19.681 1.00 52.59 89 ASP A O 1
ATOM 731 N N . ILE A 1 90 ? 21.369 -12.442 -18.036 1.00 52.03 90 ILE A N 1
ATOM 732 C CA . ILE A 1 90 ? 22.768 -12.002 -17.856 1.00 52.03 90 ILE A CA 1
ATOM 733 C C . ILE A 1 90 ? 23.570 -13.022 -17.032 1.00 52.03 90 ILE A C 1
ATOM 735 O O . ILE A 1 90 ? 24.704 -13.333 -17.383 1.00 52.03 90 ILE A O 1
ATOM 739 N N . GLU A 1 91 ? 22.982 -13.580 -15.967 1.00 46.50 91 GLU A N 1
ATOM 740 C CA . GLU A 1 91 ? 23.629 -14.616 -15.139 1.00 46.50 91 GLU A CA 1
ATOM 741 C C . GLU A 1 91 ? 23.785 -15.964 -15.870 1.00 46.50 91 GLU A C 1
ATOM 743 O O . GLU A 1 91 ? 24.579 -16.800 -15.448 1.00 46.50 91 GLU A O 1
ATOM 748 N N . GLN A 1 92 ? 23.049 -16.179 -16.967 1.00 41.19 92 GLN A N 1
ATOM 749 C CA . GLN A 1 92 ? 23.145 -17.369 -17.822 1.00 41.19 92 GLN A CA 1
ATOM 750 C C . GLN A 1 92 ? 23.994 -17.164 -19.085 1.00 41.19 92 GLN A C 1
ATOM 752 O O . GLN A 1 92 ? 23.948 -18.005 -19.985 1.00 41.19 92 GLN A O 1
ATOM 757 N N . ALA A 1 93 ? 24.785 -16.089 -19.175 1.00 30.64 93 ALA A N 1
ATOM 758 C CA . ALA A 1 93 ? 25.824 -16.024 -20.196 1.00 30.64 93 ALA A CA 1
ATOM 759 C C . ALA A 1 93 ? 26.772 -17.228 -19.997 1.00 30.64 93 ALA A C 1
ATOM 761 O O . ALA A 1 93 ? 27.323 -17.384 -18.904 1.00 30.64 93 ALA A O 1
ATOM 762 N N . PRO A 1 94 ? 26.929 -18.121 -20.992 1.00 36.75 94 PRO A N 1
ATOM 763 C CA . PRO A 1 94 ? 27.748 -19.303 -20.822 1.00 36.75 94 PRO A CA 1
ATOM 764 C C . PRO A 1 94 ? 29.196 -18.849 -20.687 1.00 36.75 94 PRO A C 1
ATOM 766 O O . PRO A 1 94 ? 29.773 -18.282 -21.613 1.00 36.75 94 PRO A O 1
ATOM 769 N N . THR A 1 95 ? 29.798 -19.123 -19.534 1.00 34.06 95 THR A N 1
ATOM 770 C CA . THR A 1 95 ? 31.237 -19.334 -19.482 1.00 34.06 95 THR A CA 1
ATOM 771 C C . THR A 1 95 ? 31.518 -20.456 -20.472 1.00 34.06 95 THR A C 1
ATOM 773 O O . THR A 1 95 ? 31.130 -21.601 -20.241 1.00 34.06 95 THR A O 1
ATOM 776 N N . GLU A 1 96 ? 32.108 -20.113 -21.613 1.00 36.28 96 GLU A N 1
ATOM 777 C CA . GLU A 1 96 ? 32.680 -21.078 -22.539 1.00 36.28 96 GLU A CA 1
ATOM 778 C C . GLU A 1 96 ? 33.765 -21.854 -21.785 1.00 36.28 96 GLU A C 1
ATOM 780 O O . GLU A 1 96 ? 34.908 -21.423 -21.654 1.00 36.28 96 GLU A O 1
ATOM 785 N N . SER A 1 97 ? 33.387 -22.995 -21.222 1.00 33.84 97 SER A N 1
ATOM 786 C CA . SER A 1 97 ? 34.311 -24.079 -20.947 1.00 33.84 97 SER A CA 1
ATOM 787 C C . SER A 1 97 ? 33.738 -25.342 -21.570 1.00 33.84 97 SER A C 1
ATOM 789 O O . SER A 1 97 ? 32.671 -25.840 -21.209 1.00 33.84 97 SER A O 1
ATOM 791 N N . ASP A 1 98 ? 34.453 -25.800 -22.591 1.00 33.19 98 ASP A N 1
ATOM 792 C CA . ASP A 1 98 ? 34.218 -27.025 -23.332 1.00 33.19 98 ASP A CA 1
ATOM 793 C C . ASP A 1 98 ? 33.828 -28.195 -22.418 1.00 33.19 98 ASP A C 1
ATOM 795 O O . ASP A 1 98 ? 34.638 -28.698 -21.641 1.00 33.19 98 ASP A O 1
ATOM 799 N N . SER A 1 99 ? 32.612 -28.716 -22.581 1.00 32.34 99 SER A N 1
ATOM 800 C CA . SER A 1 99 ? 32.429 -30.167 -22.653 1.00 32.34 99 SER A CA 1
ATOM 801 C C . SER A 1 99 ? 31.127 -30.520 -23.371 1.00 32.34 99 SER A C 1
ATOM 803 O O . SER A 1 99 ? 30.029 -30.061 -23.062 1.00 32.34 99 SER A O 1
ATOM 805 N N . LEU A 1 100 ? 31.296 -31.342 -24.396 1.00 33.97 100 LEU A N 1
ATOM 806 C CA . LEU A 1 100 ? 30.291 -31.833 -25.323 1.00 33.97 100 LEU A CA 1
ATOM 807 C C . LEU A 1 100 ? 29.193 -32.640 -24.612 1.00 33.97 100 LEU A C 1
ATOM 809 O O . LEU A 1 100 ? 29.473 -33.698 -24.053 1.00 33.97 100 LEU A O 1
ATOM 813 N N . SER A 1 101 ? 27.926 -32.241 -24.753 1.00 29.22 101 SER A N 1
ATOM 814 C CA . SER A 1 101 ? 26.820 -33.208 -24.844 1.00 29.22 101 SER A CA 1
ATOM 815 C C . SER A 1 101 ? 25.575 -32.590 -25.507 1.00 29.22 101 SER A C 1
ATOM 817 O O . SER A 1 101 ? 25.066 -31.576 -25.033 1.00 29.22 101 SER A O 1
ATOM 819 N N . PRO A 1 102 ? 25.048 -33.166 -26.606 1.00 36.75 102 PRO A N 1
ATOM 820 C CA . PRO A 1 102 ? 23.831 -32.671 -27.234 1.00 36.75 102 PRO A CA 1
ATOM 821 C C . PRO A 1 102 ? 22.634 -33.520 -26.794 1.00 36.75 102 PRO A C 1
ATOM 823 O O . PRO A 1 102 ? 22.601 -34.716 -27.074 1.00 36.75 102 PRO A O 1
ATOM 826 N N . LYS A 1 103 ? 21.616 -32.920 -26.162 1.00 37.44 103 LYS A N 1
ATOM 827 C CA . LYS A 1 103 ? 20.254 -33.492 -26.105 1.00 37.44 103 LYS A CA 1
ATOM 828 C C . LYS A 1 103 ? 19.194 -32.396 -26.184 1.00 37.44 103 LYS A C 1
ATOM 830 O O . LYS A 1 103 ? 18.614 -31.970 -25.192 1.00 37.44 103 LYS A O 1
ATOM 835 N N . LEU A 1 104 ? 18.943 -31.977 -27.417 1.00 40.06 104 LEU A N 1
ATOM 836 C CA . LEU A 1 104 ? 17.714 -31.322 -27.846 1.00 40.06 104 LEU A CA 1
ATOM 837 C C . LEU A 1 104 ? 16.671 -32.430 -28.078 1.00 40.06 104 LEU A C 1
ATOM 839 O O . LEU A 1 104 ? 16.924 -33.286 -28.919 1.00 40.06 104 LEU A O 1
ATOM 843 N N . LEU A 1 105 ? 15.575 -32.442 -27.304 1.00 41.06 105 LEU A N 1
ATOM 844 C CA . LEU A 1 105 ? 14.207 -32.904 -27.638 1.00 41.06 105 LEU A CA 1
ATOM 845 C C . LEU A 1 105 ? 13.403 -33.161 -26.347 1.00 41.06 105 LEU A C 1
ATOM 847 O O . LEU A 1 105 ? 13.776 -34.008 -25.540 1.00 41.06 105 LEU A O 1
ATOM 851 N N . GLY A 1 106 ? 12.272 -32.470 -26.169 1.00 32.53 106 GLY A N 1
ATOM 852 C CA . GLY A 1 106 ? 11.370 -32.726 -25.040 1.00 32.53 106 GLY A CA 1
ATOM 853 C C . GLY A 1 106 ? 10.180 -31.774 -24.942 1.00 32.53 106 GLY A C 1
ATOM 854 O O . GLY A 1 106 ? 10.017 -31.087 -23.940 1.00 32.53 106 GLY A O 1
ATOM 855 N N . PHE A 1 107 ? 9.363 -31.711 -25.994 1.00 36.69 107 PHE A N 1
ATOM 856 C CA . PHE A 1 107 ? 8.044 -31.077 -25.978 1.00 36.69 107 PHE A CA 1
ATOM 857 C C . PHE A 1 107 ? 7.047 -31.971 -25.206 1.00 36.69 107 PHE A C 1
ATOM 859 O O . PHE A 1 107 ? 6.993 -33.168 -25.458 1.00 36.69 107 PHE A O 1
ATOM 866 N N . LEU A 1 108 ? 6.293 -31.356 -24.283 1.00 39.16 108 LEU A N 1
ATOM 867 C CA . LEU A 1 108 ? 5.014 -31.756 -23.659 1.00 39.16 108 LEU A CA 1
ATOM 868 C C . LEU A 1 108 ? 4.743 -33.237 -23.317 1.00 39.16 108 LEU A C 1
ATOM 870 O O . LEU A 1 108 ? 4.404 -34.000 -24.212 1.00 39.16 108 LEU A O 1
ATOM 874 N N . ILE A 1 109 ? 4.616 -33.561 -22.016 1.00 39.88 109 ILE A N 1
ATOM 875 C CA . ILE A 1 109 ? 3.595 -34.502 -21.496 1.00 39.88 109 ILE A CA 1
ATOM 876 C C . ILE A 1 109 ? 3.104 -34.034 -20.104 1.00 39.88 109 ILE A C 1
ATOM 878 O O . ILE A 1 109 ? 3.894 -33.821 -19.188 1.00 39.88 109 ILE A O 1
ATOM 882 N N . PHE A 1 110 ? 1.782 -33.881 -19.962 1.00 33.56 110 PHE A N 1
ATOM 883 C CA . PHE A 1 110 ? 1.032 -33.725 -18.705 1.00 33.56 110 PHE A CA 1
ATOM 884 C C . PHE A 1 110 ? 1.167 -34.972 -17.810 1.00 33.56 110 PHE A C 1
ATOM 886 O O . PHE A 1 110 ? 1.003 -36.085 -18.301 1.00 33.56 110 PHE A O 1
ATOM 893 N N . GLY A 1 111 ? 1.333 -34.818 -16.491 1.00 28.11 111 GLY A N 1
ATOM 894 C CA . GLY A 1 111 ? 1.259 -35.967 -15.579 1.00 28.11 111 GLY A CA 1
ATOM 895 C C . GLY A 1 111 ? 1.463 -35.657 -14.098 1.00 28.11 111 GLY A C 1
ATOM 896 O O . GLY A 1 111 ? 2.583 -35.550 -13.621 1.00 28.11 111 GLY A O 1
ATOM 897 N N . SER A 1 112 ? 0.343 -35.563 -13.383 1.00 29.78 112 SER A N 1
ATOM 898 C CA . SER A 1 112 ? 0.182 -35.649 -11.926 1.00 29.78 112 SER A CA 1
ATOM 899 C C . SER A 1 112 ? 1.032 -36.739 -11.248 1.00 29.78 112 SER A C 1
ATOM 901 O O . SER A 1 112 ? 0.977 -37.894 -11.659 1.00 29.78 112 SER A O 1
ATOM 903 N N . SER A 1 113 ? 1.711 -36.413 -10.139 1.00 27.30 113 SER A N 1
ATOM 904 C CA . SER A 1 113 ? 1.429 -37.016 -8.821 1.00 27.30 113 SER A CA 1
ATOM 905 C C . SER A 1 113 ? 2.396 -36.554 -7.732 1.00 27.30 113 SER A C 1
ATOM 907 O O . SER A 1 113 ? 3.586 -36.344 -7.947 1.00 27.30 113 SER A O 1
ATOM 909 N N . HIS A 1 114 ? 1.826 -36.438 -6.536 1.00 32.91 114 HIS A N 1
ATOM 910 C CA . HIS A 1 114 ? 2.449 -36.156 -5.253 1.00 32.91 114 HIS A CA 1
ATOM 911 C C . HIS A 1 114 ? 3.844 -36.763 -5.047 1.00 32.91 114 HIS A C 1
ATOM 913 O O . HIS A 1 114 ? 4.013 -37.979 -5.117 1.00 32.91 114 HIS A O 1
ATOM 919 N N . LYS A 1 115 ? 4.787 -35.939 -4.573 1.00 28.30 115 LYS A N 1
ATOM 920 C CA . LYS A 1 115 ? 5.770 -36.377 -3.577 1.00 28.30 115 LYS A CA 1
ATOM 921 C C . LYS A 1 115 ? 6.218 -35.221 -2.685 1.00 28.30 115 LYS A C 1
ATOM 923 O O . LYS A 1 115 ? 6.715 -34.195 -3.126 1.00 28.30 115 LYS A O 1
ATOM 928 N N . LYS A 1 116 ? 5.978 -35.449 -1.400 1.00 32.72 116 LYS A N 1
ATOM 929 C CA . LYS A 1 116 ? 6.408 -34.713 -0.218 1.00 32.72 116 LYS A CA 1
ATOM 930 C C . LYS A 1 116 ? 7.941 -34.748 -0.152 1.00 32.72 116 LYS A C 1
ATOM 932 O O . LYS A 1 116 ? 8.493 -35.842 -0.073 1.00 32.72 116 LYS A O 1
ATOM 937 N N . SER A 1 117 ? 8.613 -33.597 -0.163 1.00 29.92 117 SER A N 1
ATOM 938 C CA . SER A 1 117 ? 10.014 -33.493 0.261 1.00 29.92 117 SER A CA 1
ATOM 939 C C . SER A 1 117 ? 10.131 -32.487 1.397 1.00 29.92 117 SER A C 1
ATOM 941 O O . SER A 1 117 ? 9.720 -31.332 1.300 1.00 29.92 117 SER A O 1
ATOM 943 N N . SER A 1 118 ? 10.640 -33.014 2.497 1.00 27.53 118 SER A N 1
ATOM 944 C CA . SER A 1 118 ? 11.016 -32.373 3.740 1.00 27.53 118 SER A CA 1
ATOM 945 C C . SER A 1 118 ? 11.931 -31.166 3.552 1.00 27.53 118 SER A C 1
ATOM 947 O O . SER A 1 118 ? 12.828 -31.177 2.718 1.00 27.53 118 SER A O 1
ATOM 949 N N . LEU A 1 119 ? 11.666 -30.162 4.390 1.00 38.81 119 LEU A N 1
ATOM 950 C CA . LEU A 1 119 ? 12.625 -29.367 5.150 1.00 38.81 119 LEU A CA 1
ATOM 951 C C . LEU A 1 119 ? 14.100 -29.588 4.779 1.00 38.81 119 LEU A C 1
ATOM 953 O O . LEU A 1 119 ? 14.692 -30.554 5.233 1.00 38.81 119 LEU A O 1
ATOM 957 N N . ASP A 1 120 ? 14.660 -28.628 4.047 1.00 25.83 120 ASP A N 1
ATOM 958 C CA . ASP A 1 120 ? 16.000 -28.093 4.289 1.00 25.83 120 ASP A CA 1
ATOM 959 C C . ASP A 1 120 ? 15.994 -26.623 3.862 1.00 25.83 120 ASP A C 1
ATOM 961 O O . ASP A 1 120 ? 16.197 -26.244 2.709 1.00 25.83 120 ASP A O 1
ATOM 965 N N . LYS A 1 121 ? 15.656 -25.772 4.834 1.00 38.31 121 LYS A N 1
ATOM 966 C CA . LYS A 1 121 ? 15.762 -24.318 4.747 1.00 38.31 121 LYS A CA 1
ATOM 967 C C . LYS A 1 121 ? 17.231 -23.953 4.945 1.00 38.31 121 LYS A C 1
ATOM 969 O O . LYS A 1 121 ? 17.629 -23.550 6.032 1.00 38.31 121 LYS A O 1
ATOM 974 N N . SER A 1 122 ? 18.030 -24.086 3.895 1.00 29.11 122 SER A N 1
ATOM 975 C CA . SER A 1 122 ? 19.289 -23.358 3.771 1.00 29.11 122 SER A CA 1
ATOM 976 C C . SER A 1 122 ? 19.025 -22.143 2.887 1.00 29.11 122 SER A C 1
ATOM 978 O O . SER A 1 122 ? 18.940 -22.214 1.662 1.00 29.11 122 SER A O 1
ATOM 980 N N . SER A 1 123 ? 18.830 -20.996 3.540 1.00 37.53 123 SER A N 1
ATOM 981 C CA . SER A 1 123 ? 18.883 -19.683 2.903 1.00 37.53 123 SER A CA 1
ATOM 982 C C . SER A 1 123 ? 20.310 -19.454 2.409 1.00 37.53 123 SER A C 1
ATOM 984 O O . SER A 1 123 ? 21.126 -18.814 3.072 1.00 37.53 123 SER A O 1
ATOM 986 N N . SER A 1 124 ? 20.623 -20.034 1.255 1.00 34.53 124 SER A N 1
ATOM 987 C CA . SER A 1 124 ? 21.723 -19.580 0.425 1.00 34.53 124 SER A CA 1
ATOM 988 C C . SER A 1 124 ? 21.438 -18.114 0.122 1.00 34.53 124 SER A C 1
ATOM 990 O O . SER A 1 124 ? 20.466 -17.784 -0.560 1.00 34.53 124 SER A O 1
ATOM 992 N N . PHE A 1 125 ? 22.263 -17.241 0.697 1.00 40.03 125 PHE A N 1
ATOM 993 C CA . PHE A 1 125 ? 22.513 -15.902 0.196 1.00 40.03 125 PHE A CA 1
ATOM 994 C C . PHE A 1 125 ? 22.975 -16.043 -1.260 1.00 40.03 125 PHE A C 1
ATOM 996 O O . PHE A 1 125 ? 24.163 -16.034 -1.560 1.00 40.03 125 PHE A O 1
ATOM 1003 N N . LYS A 1 126 ? 22.022 -16.239 -2.175 1.00 41.12 126 LYS A N 1
ATOM 1004 C CA . LYS A 1 126 ? 22.188 -15.837 -3.561 1.00 41.12 126 LYS A CA 1
ATOM 1005 C C . LYS A 1 126 ? 22.269 -14.329 -3.494 1.00 41.12 126 LYS A C 1
ATOM 1007 O O . LYS A 1 126 ? 21.254 -13.673 -3.267 1.00 41.12 126 LYS A O 1
ATOM 1012 N N . GLU A 1 127 ? 23.496 -13.836 -3.562 1.00 41.81 127 GLU A N 1
ATOM 1013 C CA . GLU A 1 127 ? 23.845 -12.464 -3.886 1.00 41.81 127 GLU A CA 1
ATOM 1014 C C . GLU A 1 127 ? 22.846 -11.984 -4.944 1.00 41.81 127 GLU A C 1
ATOM 1016 O O . GLU A 1 127 ? 22.865 -12.434 -6.088 1.00 41.81 127 GLU A O 1
ATOM 1021 N N . GLN A 1 128 ? 21.827 -11.235 -4.507 1.00 53.88 128 GLN A N 1
ATOM 1022 C CA . GLN A 1 128 ? 20.775 -10.785 -5.408 1.00 53.88 128 GLN A CA 1
ATOM 1023 C C . GLN A 1 128 ? 21.487 -9.910 -6.423 1.00 53.88 128 GLN A C 1
ATOM 1025 O O . GLN A 1 128 ? 22.132 -8.945 -6.012 1.00 53.88 128 GLN A O 1
ATOM 1030 N N . SER A 1 129 ? 21.419 -10.270 -7.710 1.00 66.12 129 SER A N 1
ATOM 1031 C CA . SER A 1 129 ? 22.033 -9.463 -8.765 1.00 66.12 129 SER A CA 1
ATOM 1032 C C . SER A 1 129 ? 21.759 -7.976 -8.498 1.00 66.12 129 SER A C 1
ATOM 1034 O O . SER A 1 129 ? 20.635 -7.621 -8.118 1.00 66.12 129 SER A O 1
ATOM 1036 N N . PRO A 1 130 ? 22.761 -7.091 -8.648 1.00 77.06 130 PRO A N 1
ATOM 1037 C CA . PRO A 1 130 ? 22.665 -5.689 -8.222 1.00 77.06 130 PRO A CA 1
ATOM 1038 C C . PRO A 1 130 ? 21.430 -4.994 -8.810 1.00 77.06 130 PRO A C 1
ATOM 1040 O O . PRO A 1 130 ? 20.793 -4.164 -8.170 1.00 77.06 130 PRO A O 1
ATOM 1043 N N . HIS A 1 131 ? 21.027 -5.429 -10.000 1.00 80.06 131 HIS A N 1
ATOM 1044 C CA . HIS A 1 131 ? 19.813 -5.022 -10.681 1.00 80.06 131 HIS A CA 1
ATOM 1045 C C . HIS A 1 131 ? 18.510 -5.386 -9.937 1.00 80.06 131 HIS A C 1
ATOM 1047 O O . HIS A 1 131 ? 17.619 -4.547 -9.805 1.00 80.06 131 HIS A O 1
ATOM 1053 N N . VAL A 1 132 ? 18.374 -6.614 -9.421 1.00 85.25 132 VAL A N 1
ATOM 1054 C CA . VAL A 1 132 ? 17.206 -7.026 -8.617 1.00 85.25 132 VAL A CA 1
ATOM 1055 C C . VAL A 1 132 ? 17.130 -6.208 -7.327 1.00 85.25 132 VAL A C 1
ATOM 1057 O O . VAL A 1 132 ? 16.036 -5.802 -6.929 1.00 85.25 132 VAL A O 1
ATOM 1060 N N . ALA A 1 133 ? 18.279 -5.902 -6.719 1.00 88.06 133 ALA A N 1
ATOM 1061 C CA . ALA A 1 133 ? 18.340 -5.021 -5.558 1.00 88.06 133 ALA A CA 1
ATOM 1062 C C . ALA A 1 133 ? 17.872 -3.592 -5.895 1.00 88.06 133 ALA A C 1
ATOM 1064 O O . ALA A 1 133 ? 17.100 -3.017 -5.128 1.00 88.06 133 ALA A O 1
ATOM 1065 N N . SER A 1 134 ? 18.247 -3.042 -7.059 1.00 91.06 134 SER A N 1
ATOM 1066 C CA . SER A 1 134 ? 17.754 -1.734 -7.520 1.00 91.06 134 SER A CA 1
ATOM 1067 C C . SER A 1 134 ? 16.237 -1.718 -7.719 1.00 91.06 134 SER A C 1
ATOM 1069 O O . SER A 1 134 ? 15.573 -0.810 -7.222 1.00 91.06 134 SER A O 1
ATOM 1071 N N . VAL A 1 135 ? 15.668 -2.734 -8.383 1.00 93.38 135 VAL A N 1
ATOM 1072 C CA . VAL A 1 135 ? 14.206 -2.846 -8.562 1.00 93.38 135 VAL A CA 1
ATOM 1073 C C . VAL A 1 135 ? 13.506 -2.896 -7.207 1.00 93.38 135 VAL A C 1
ATOM 1075 O O . VAL A 1 135 ? 12.559 -2.147 -6.971 1.00 93.38 135 VAL A O 1
ATOM 1078 N N . LYS A 1 136 ? 13.998 -3.746 -6.300 1.00 92.88 136 LYS A N 1
ATOM 1079 C CA . LYS A 1 136 ? 13.455 -3.875 -4.946 1.00 92.88 136 LYS A CA 1
ATOM 1080 C C . LYS A 1 136 ? 13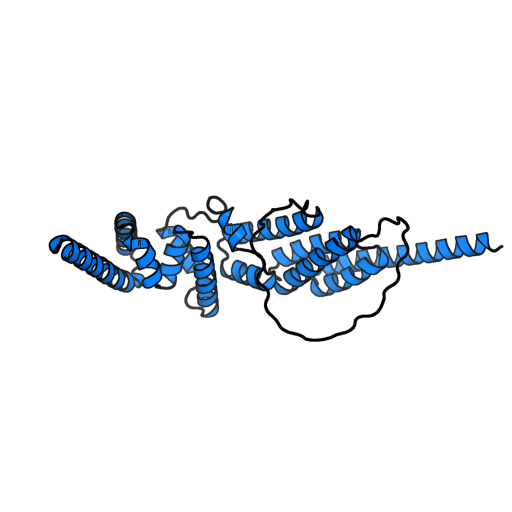.509 -2.542 -4.195 1.00 92.88 136 LYS A C 1
ATOM 1082 O O . LYS A 1 136 ? 12.500 -2.132 -3.632 1.00 92.88 136 LYS A O 1
ATOM 1087 N N . SER A 1 137 ? 14.639 -1.838 -4.246 1.00 94.31 137 SER A N 1
ATOM 1088 C CA . SER A 1 137 ? 14.817 -0.538 -3.592 1.00 94.31 137 SER A CA 1
ATOM 1089 C C . SER A 1 137 ? 13.862 0.535 -4.127 1.00 94.31 137 SER A C 1
ATOM 1091 O O . SER A 1 137 ? 13.275 1.267 -3.332 1.00 94.31 137 SER A O 1
ATOM 1093 N N . ILE A 1 138 ? 13.643 0.602 -5.447 1.00 95.88 138 ILE A N 1
ATOM 1094 C CA . ILE A 1 138 ? 12.690 1.546 -6.058 1.00 95.88 138 ILE A CA 1
ATOM 1095 C C . ILE A 1 138 ? 11.261 1.261 -5.577 1.00 95.88 138 ILE A C 1
ATOM 1097 O O . ILE A 1 138 ? 10.552 2.180 -5.166 1.00 95.88 138 ILE A O 1
ATOM 1101 N N . LEU A 1 139 ? 10.845 -0.010 -5.597 1.00 96.56 139 LEU A N 1
ATOM 1102 C CA . LEU A 1 139 ? 9.507 -0.410 -5.157 1.00 96.56 139 LEU A CA 1
ATOM 1103 C C . LEU A 1 139 ? 9.293 -0.141 -3.663 1.00 96.56 139 LEU A C 1
ATOM 1105 O O . LEU A 1 139 ? 8.241 0.365 -3.282 1.00 96.56 139 LEU A O 1
ATOM 1109 N N . GLU A 1 140 ? 10.291 -0.431 -2.826 1.00 95.19 140 GLU A N 1
ATOM 1110 C CA . GLU A 1 140 ? 10.243 -0.145 -1.388 1.00 95.19 140 GLU A CA 1
ATOM 1111 C C . GLU A 1 140 ? 10.182 1.354 -1.103 1.00 95.19 140 GLU A C 1
ATOM 1113 O O . GLU A 1 140 ? 9.360 1.784 -0.299 1.00 95.19 140 GLU A O 1
ATOM 1118 N N . SER A 1 141 ? 10.986 2.162 -1.798 1.00 95.56 141 SER A N 1
ATOM 1119 C CA . SER A 1 141 ? 10.948 3.622 -1.675 1.00 95.56 141 SER A CA 1
ATOM 1120 C C . SER A 1 141 ? 9.563 4.175 -2.023 1.00 95.56 141 SER A C 1
ATOM 1122 O O . SER A 1 141 ? 9.003 4.988 -1.282 1.00 95.56 141 SER A O 1
ATOM 1124 N N . HIS A 1 142 ? 8.954 3.671 -3.101 1.00 97.25 142 HIS A N 1
ATOM 1125 C CA . HIS A 1 142 ? 7.605 4.069 -3.491 1.00 97.25 142 HIS A CA 1
ATOM 1126 C C . HIS A 1 142 ? 6.542 3.609 -2.479 1.00 97.25 142 HIS A C 1
ATOM 1128 O O . HIS A 1 142 ? 5.657 4.386 -2.117 1.00 97.25 142 HIS A O 1
ATOM 1134 N N . ALA A 1 143 ? 6.643 2.382 -1.958 1.00 96.25 143 ALA A N 1
ATOM 1135 C CA . ALA A 1 143 ? 5.756 1.898 -0.900 1.00 96.25 143 ALA A CA 1
ATOM 1136 C C . ALA A 1 143 ? 5.858 2.767 0.366 1.00 96.25 143 ALA A C 1
ATOM 1138 O O . ALA A 1 143 ? 4.830 3.142 0.939 1.00 96.25 143 ALA A O 1
ATOM 1139 N N . SER A 1 144 ? 7.074 3.156 0.762 1.00 95.25 144 SER A N 1
ATOM 1140 C CA . SER A 1 144 ? 7.319 4.070 1.883 1.00 95.25 144 SER A CA 1
ATOM 1141 C C . SER A 1 144 ? 6.734 5.462 1.641 1.00 95.25 144 SER A C 1
ATOM 1143 O O . SER A 1 144 ? 6.119 6.041 2.542 1.00 95.25 144 SER A O 1
ATOM 1145 N N . TYR A 1 145 ? 6.854 5.991 0.422 1.00 95.56 145 TYR A N 1
ATOM 1146 C CA . TYR A 1 145 ? 6.207 7.242 0.024 1.00 95.56 145 TYR A CA 1
ATOM 1147 C C . TYR A 1 145 ? 4.677 7.164 0.172 1.00 95.56 145 TYR A C 1
ATOM 1149 O O . TYR A 1 145 ? 4.077 8.001 0.849 1.00 95.56 145 TYR A O 1
ATOM 1157 N N . LEU A 1 146 ? 4.040 6.116 -0.359 1.00 95.56 146 LEU A N 1
ATOM 1158 C CA . LEU A 1 146 ? 2.588 5.937 -0.243 1.00 95.56 146 LEU A CA 1
ATOM 1159 C C . LEU A 1 146 ? 2.139 5.752 1.215 1.00 95.56 146 LEU A C 1
ATOM 1161 O O . LEU A 1 146 ? 1.130 6.324 1.631 1.00 95.56 146 LEU A O 1
ATOM 1165 N N . MET A 1 147 ? 2.895 4.991 2.010 1.00 93.06 147 MET A N 1
ATOM 1166 C CA . MET A 1 147 ? 2.583 4.740 3.420 1.00 93.06 147 MET A CA 1
ATOM 1167 C C . MET A 1 147 ? 2.786 5.967 4.310 1.00 93.06 147 MET A C 1
ATOM 1169 O O . MET A 1 147 ? 1.959 6.215 5.189 1.00 93.06 147 MET A O 1
ATOM 1173 N N . SER A 1 148 ? 3.838 6.757 4.085 1.00 91.81 148 SER A N 1
ATOM 1174 C CA . SER A 1 148 ? 4.046 8.024 4.804 1.00 91.81 148 SER A CA 1
ATOM 1175 C C . SER A 1 148 ? 2.945 9.036 4.479 1.00 91.81 148 SER A C 1
ATOM 1177 O O . SER A 1 148 ? 2.399 9.664 5.386 1.00 91.81 148 SER A O 1
ATOM 1179 N N . GLY A 1 149 ? 2.535 9.107 3.209 1.00 91.25 149 GLY A N 1
ATOM 1180 C CA . GLY A 1 149 ? 1.400 9.907 2.758 1.00 91.25 149 GLY A CA 1
ATOM 1181 C C . GLY A 1 149 ? 0.030 9.341 3.144 1.00 91.25 149 GLY A C 1
ATOM 1182 O O . GLY A 1 149 ? -0.973 10.021 2.939 1.00 91.25 149 GLY A O 1
ATOM 1183 N N . LYS A 1 150 ? -0.045 8.122 3.700 1.00 91.69 150 LYS A N 1
ATOM 1184 C CA . LYS A 1 150 ? -1.290 7.391 4.009 1.00 91.69 150 LYS A CA 1
ATOM 1185 C C . LYS A 1 150 ? -2.217 7.238 2.783 1.00 91.69 150 LYS A C 1
ATOM 1187 O O . LYS A 1 150 ? -3.437 7.200 2.918 1.00 91.69 150 LYS A O 1
ATOM 1192 N N . GLU A 1 151 ? -1.648 7.149 1.580 1.00 93.25 151 GLU A N 1
ATOM 1193 C CA . GLU A 1 151 ? -2.358 6.996 0.299 1.00 93.25 151 GLU A CA 1
ATOM 1194 C C . GLU A 1 151 ? -2.763 5.526 0.072 1.00 93.25 151 GLU A C 1
ATOM 1196 O O . GLU A 1 151 ? -2.248 4.832 -0.807 1.00 93.25 151 GLU A O 1
ATOM 1201 N N . LEU A 1 152 ? -3.673 5.023 0.908 1.00 93.81 152 LEU A N 1
ATOM 1202 C CA . LEU A 1 152 ? -3.972 3.592 1.015 1.00 93.81 152 LEU A CA 1
ATOM 1203 C C . LEU A 1 152 ? -4.577 2.977 -0.255 1.00 93.81 152 LEU A C 1
ATOM 1205 O O . LEU A 1 152 ? -4.162 1.890 -0.647 1.00 93.81 152 LEU A O 1
ATOM 1209 N N . SER A 1 153 ? -5.496 3.662 -0.940 1.00 94.06 153 SER A N 1
ATOM 1210 C CA . SER A 1 153 ? -6.075 3.139 -2.190 1.00 94.06 153 SER A CA 1
ATOM 1211 C C . SER A 1 153 ? -5.011 2.997 -3.285 1.00 94.06 153 SER A C 1
ATOM 1213 O O . SER A 1 153 ? -4.950 1.979 -3.975 1.00 94.06 153 SER A O 1
ATOM 1215 N N . LYS A 1 154 ? -4.096 3.973 -3.390 1.00 95.38 154 LYS A N 1
ATOM 1216 C CA . LYS A 1 154 ? -2.955 3.897 -4.315 1.00 95.38 154 LYS A CA 1
ATOM 1217 C C . LYS A 1 154 ? -1.993 2.783 -3.930 1.00 95.38 154 LYS A C 1
ATOM 1219 O O . LYS A 1 154 ? -1.530 2.068 -4.808 1.00 95.38 154 LYS A O 1
ATOM 1224 N N . LEU A 1 155 ? -1.743 2.583 -2.635 1.00 96.56 155 LEU A N 1
ATOM 1225 C CA . LEU A 1 155 ? -0.925 1.471 -2.151 1.00 96.56 155 LEU A CA 1
ATOM 1226 C C . LEU A 1 155 ? -1.516 0.118 -2.552 1.00 96.56 155 LEU A C 1
ATOM 1228 O O . LEU A 1 155 ? -0.784 -0.756 -3.005 1.00 96.56 155 LEU A O 1
ATOM 1232 N N . VAL A 1 156 ? -2.832 -0.062 -2.433 1.00 96.44 156 VAL A N 1
ATOM 1233 C CA . VAL A 1 156 ? -3.474 -1.312 -2.854 1.00 96.44 156 VAL A CA 1
ATOM 1234 C C . VAL A 1 156 ? -3.394 -1.498 -4.367 1.00 96.44 156 VAL A C 1
ATOM 1236 O O . VAL A 1 156 ? -3.060 -2.594 -4.820 1.00 96.44 156 VAL A O 1
ATOM 1239 N N . ALA A 1 157 ? -3.640 -0.446 -5.151 1.00 96.38 157 ALA A N 1
ATOM 1240 C CA . ALA A 1 157 ? -3.475 -0.491 -6.604 1.00 96.38 157 ALA A CA 1
ATOM 1241 C C . ALA A 1 157 ? -2.025 -0.825 -7.004 1.00 96.38 157 ALA A C 1
ATOM 1243 O O . ALA A 1 157 ? -1.803 -1.680 -7.861 1.00 96.38 157 ALA A O 1
ATOM 1244 N N . PHE A 1 158 ? -1.043 -0.235 -6.321 1.00 97.81 158 PHE A N 1
ATOM 1245 C CA . PHE A 1 158 ? 0.380 -0.525 -6.477 1.00 97.81 158 PHE A CA 1
ATOM 1246 C C . PHE A 1 158 ? 0.702 -1.993 -6.186 1.00 97.81 158 PHE A C 1
ATOM 1248 O O . PHE A 1 158 ? 1.313 -2.662 -7.022 1.00 97.81 158 PHE A O 1
ATOM 1255 N N . VAL A 1 159 ? 0.260 -2.519 -5.041 1.00 96.88 159 VAL A N 1
ATOM 1256 C CA . VAL A 1 159 ? 0.479 -3.922 -4.650 1.00 96.88 159 VAL A CA 1
ATOM 1257 C C . VAL A 1 159 ? -0.149 -4.875 -5.664 1.00 96.88 159 VAL A C 1
ATOM 1259 O O . VAL A 1 159 ? 0.507 -5.821 -6.100 1.00 96.88 159 VAL A O 1
ATOM 1262 N N . LYS A 1 160 ? -1.389 -4.609 -6.093 1.00 94.56 160 LYS A N 1
ATOM 1263 C CA . LYS A 1 160 ? -2.099 -5.429 -7.087 1.00 94.56 160 LYS A CA 1
ATOM 1264 C C . LYS A 1 160 ? -1.421 -5.380 -8.464 1.00 94.56 160 LYS A C 1
ATOM 1266 O O . LYS A 1 160 ? -1.249 -6.428 -9.084 1.00 94.56 160 LYS A O 1
ATOM 1271 N N . GLY A 1 161 ? -1.010 -4.198 -8.927 1.00 94.62 161 GLY A N 1
ATOM 1272 C CA . GLY A 1 161 ? -0.403 -4.008 -10.250 1.00 94.62 161 GLY A CA 1
ATOM 1273 C C . GLY A 1 161 ? 1.016 -4.575 -10.356 1.00 94.62 161 GLY A C 1
ATOM 1274 O O . GLY A 1 161 ? 1.372 -5.206 -11.355 1.00 94.62 161 GLY A O 1
ATOM 1275 N N . THR A 1 162 ? 1.818 -4.416 -9.300 1.00 95.19 162 THR A N 1
ATOM 1276 C CA . THR A 1 162 ? 3.241 -4.800 -9.299 1.00 95.19 162 THR A CA 1
ATOM 1277 C C . THR A 1 162 ? 3.531 -6.158 -8.664 1.00 95.19 162 THR A C 1
ATOM 1279 O O . THR A 1 162 ? 4.622 -6.687 -8.867 1.00 95.19 162 THR A O 1
ATOM 1282 N N . GLN A 1 163 ? 2.570 -6.745 -7.940 1.00 92.06 163 GLN A N 1
ATOM 1283 C CA . GLN A 1 163 ? 2.762 -7.945 -7.109 1.00 92.06 163 GLN A CA 1
ATOM 1284 C C . GLN A 1 163 ? 3.807 -7.743 -5.997 1.00 92.06 163 GLN A C 1
ATOM 1286 O O . GLN A 1 163 ? 4.507 -8.677 -5.609 1.00 92.06 163 GLN A O 1
ATOM 1291 N N . PHE A 1 164 ? 3.933 -6.511 -5.498 1.00 95.31 164 PHE A N 1
ATOM 1292 C CA . PHE A 1 164 ? 4.838 -6.175 -4.404 1.00 95.31 164 PHE A CA 1
ATOM 1293 C C . PHE A 1 164 ? 4.467 -6.923 -3.115 1.00 95.31 164 PHE A C 1
ATOM 1295 O O . PHE A 1 164 ? 3.306 -6.930 -2.701 1.00 95.31 164 PHE A O 1
ATOM 1302 N N . ASP A 1 165 ? 5.463 -7.518 -2.454 1.00 94.06 165 ASP A N 1
ATOM 1303 C CA . ASP A 1 165 ? 5.277 -8.204 -1.174 1.00 94.06 165 ASP A CA 1
ATOM 1304 C C . ASP A 1 165 ? 5.146 -7.189 -0.028 1.00 94.06 165 ASP A C 1
ATOM 1306 O O . ASP A 1 165 ? 6.099 -6.846 0.677 1.00 94.06 165 ASP A O 1
ATOM 1310 N N . ILE A 1 166 ? 3.923 -6.686 0.142 1.00 94.38 166 ILE A N 1
ATOM 1311 C CA . ILE A 1 166 ? 3.588 -5.737 1.204 1.00 94.38 166 ILE A CA 1
ATOM 1312 C C . ILE A 1 166 ? 3.753 -6.341 2.605 1.00 94.38 166 ILE A C 1
ATOM 1314 O O . ILE A 1 166 ? 4.012 -5.603 3.552 1.00 94.38 166 ILE A O 1
ATOM 1318 N N . VAL A 1 167 ? 3.632 -7.663 2.763 1.00 93.50 167 VAL A N 1
ATOM 1319 C CA . VAL A 1 167 ? 3.746 -8.325 4.070 1.00 93.50 167 VAL A CA 1
ATOM 1320 C C . VAL A 1 167 ? 5.192 -8.263 4.553 1.00 93.50 167 VAL A C 1
ATOM 1322 O O . VAL A 1 167 ? 5.430 -7.813 5.676 1.00 93.50 167 VAL A O 1
ATOM 1325 N N . ASP A 1 168 ? 6.153 -8.646 3.708 1.00 92.62 168 ASP A N 1
ATOM 1326 C CA . ASP A 1 168 ? 7.586 -8.541 4.023 1.00 92.62 168 ASP A CA 1
ATOM 1327 C C . ASP A 1 168 ? 8.008 -7.085 4.284 1.00 92.62 168 ASP A C 1
ATOM 1329 O O . ASP A 1 168 ? 8.728 -6.792 5.243 1.00 92.62 168 ASP A O 1
ATOM 1333 N N . PHE A 1 169 ? 7.506 -6.149 3.474 1.00 93.88 169 PHE A N 1
ATOM 1334 C CA . PHE A 1 169 ? 7.764 -4.721 3.656 1.00 93.88 169 PHE A CA 1
ATOM 1335 C C . PHE A 1 169 ? 7.245 -4.200 5.006 1.00 93.88 169 PHE A C 1
ATOM 1337 O O . PHE A 1 169 ? 8.001 -3.617 5.786 1.00 93.88 169 PHE A O 1
ATOM 1344 N N . LEU A 1 170 ? 5.973 -4.458 5.331 1.00 91.50 170 LEU A N 1
ATOM 1345 C CA . LEU A 1 170 ? 5.359 -3.989 6.576 1.00 91.50 170 LEU A CA 1
ATOM 1346 C C . LEU A 1 170 ? 6.012 -4.595 7.820 1.00 91.50 170 LEU A C 1
ATOM 1348 O O . LEU A 1 170 ? 6.012 -3.950 8.864 1.00 91.50 170 LEU A O 1
ATOM 1352 N N . GLN A 1 171 ? 6.565 -5.810 7.741 1.00 90.19 171 GLN A N 1
ATOM 1353 C CA . GLN A 1 171 ? 7.308 -6.409 8.855 1.00 90.19 171 GLN A CA 1
ATOM 1354 C C . GLN A 1 171 ? 8.598 -5.652 9.176 1.00 90.19 171 GLN A C 1
ATOM 1356 O O . GLN A 1 171 ? 8.950 -5.552 10.353 1.00 90.19 171 GLN A O 1
ATOM 1361 N N . ARG A 1 172 ? 9.278 -5.114 8.158 1.00 89.12 172 ARG A N 1
ATOM 1362 C CA . ARG A 1 172 ? 10.500 -4.315 8.322 1.00 89.12 172 ARG A CA 1
ATOM 1363 C C . ARG A 1 172 ? 10.198 -2.888 8.772 1.00 89.12 172 ARG A C 1
ATOM 1365 O O . ARG A 1 172 ? 10.868 -2.374 9.660 1.00 89.12 172 ARG A O 1
ATOM 1372 N N . GLU A 1 173 ? 9.141 -2.292 8.232 1.00 84.88 173 GLU A N 1
ATOM 1373 C CA . GLU A 1 173 ? 8.858 -0.858 8.369 1.00 84.88 173 GLU A CA 1
ATOM 1374 C C . GLU A 1 173 ? 7.895 -0.509 9.527 1.00 84.88 173 GLU A C 1
ATOM 1376 O O . GLU A 1 173 ? 7.363 0.600 9.605 1.00 84.88 173 GLU A O 1
ATOM 1381 N N . ARG A 1 174 ? 7.656 -1.442 10.465 1.00 78.25 174 ARG A N 1
ATOM 1382 C CA . ARG A 1 174 ? 6.675 -1.284 11.567 1.00 78.25 174 ARG A CA 1
ATOM 1383 C C . ARG A 1 174 ? 6.875 -0.018 12.398 1.00 78.25 174 ARG A C 1
ATOM 1385 O O . ARG A 1 174 ? 5.902 0.567 12.856 1.00 78.25 174 ARG A O 1
ATOM 1392 N N . TYR A 1 175 ? 8.127 0.383 12.592 1.00 79.38 175 TYR A N 1
ATOM 1393 C CA . TYR A 1 175 ? 8.510 1.549 13.392 1.00 79.38 175 TYR A CA 1
ATOM 1394 C C . TYR A 1 175 ? 8.959 2.743 12.535 1.00 79.38 175 TYR A C 1
ATOM 1396 O O . TYR A 1 175 ? 9.517 3.695 13.069 1.00 79.38 175 TYR A O 1
ATOM 1404 N N . GLY A 1 176 ? 8.759 2.676 11.216 1.00 86.25 176 GLY A N 1
ATOM 1405 C CA . GLY A 1 176 ? 9.170 3.707 10.265 1.00 86.25 176 GLY A CA 1
ATOM 1406 C C . GLY A 1 176 ? 7.973 4.431 9.656 1.00 86.25 176 GLY A C 1
ATOM 1407 O O . GLY A 1 176 ? 7.110 4.945 10.371 1.00 86.25 176 GLY A O 1
ATOM 1408 N N . CYS A 1 177 ? 7.878 4.458 8.325 1.00 82.81 177 CYS A N 1
ATOM 1409 C CA . CYS A 1 177 ? 6.846 5.232 7.615 1.00 82.81 177 CYS A CA 1
ATOM 1410 C C . CYS A 1 177 ? 5.395 4.811 7.940 1.00 82.81 177 CYS A C 1
ATOM 1412 O O . CYS A 1 177 ? 4.439 5.565 7.721 1.00 82.81 177 CYS A O 1
ATOM 1414 N N . ALA A 1 178 ? 5.211 3.592 8.451 1.00 81.06 178 ALA A N 1
ATOM 1415 C CA . ALA A 1 178 ? 3.908 3.066 8.818 1.00 81.06 178 ALA A CA 1
ATOM 1416 C C . ALA A 1 178 ? 3.421 3.547 10.194 1.00 81.06 178 ALA A C 1
ATOM 1418 O O . ALA A 1 178 ? 2.239 3.385 10.476 1.00 81.06 178 ALA A O 1
ATOM 1419 N N . GLN A 1 179 ? 4.258 4.167 11.027 1.00 85.06 179 GLN A N 1
ATOM 1420 C CA . GLN A 1 179 ? 3.868 4.550 12.385 1.00 85.06 179 GLN A CA 1
ATOM 1421 C C . GLN A 1 179 ? 2.651 5.498 12.401 1.00 85.06 179 GLN A C 1
ATOM 1423 O O . GLN A 1 179 ? 2.505 6.385 11.544 1.00 85.06 179 GLN A O 1
ATOM 1428 N N . LEU A 1 180 ? 1.760 5.290 13.373 1.00 84.62 180 LEU A N 1
ATOM 1429 C CA . LEU A 1 180 ? 0.645 6.181 13.685 1.00 84.62 180 LEU A CA 1
ATOM 1430 C C . LEU A 1 180 ? 0.964 6.915 14.992 1.00 84.62 180 LEU A C 1
ATOM 1432 O O . LEU A 1 180 ? 1.353 6.293 15.972 1.00 84.62 180 LEU A O 1
ATOM 1436 N N . GLN A 1 181 ? 0.831 8.243 15.011 1.00 81.06 181 GLN A N 1
ATOM 1437 C CA . GLN A 1 181 ? 1.187 9.038 16.197 1.00 81.06 181 GLN A CA 1
ATOM 1438 C C . GLN A 1 181 ? 0.171 8.858 17.333 1.00 81.06 181 GLN A C 1
ATOM 1440 O O . GLN A 1 181 ? 0.533 8.540 18.459 1.00 81.06 181 GLN A O 1
ATOM 1445 N N . ASN A 1 182 ? -1.112 9.066 17.030 1.00 88.50 182 ASN A N 1
ATOM 1446 C CA . ASN A 1 182 ? -2.227 8.900 17.958 1.00 88.50 182 ASN A CA 1
ATOM 1447 C C . ASN A 1 182 ? -3.366 8.179 17.229 1.00 88.50 182 ASN A C 1
ATOM 1449 O O . ASN A 1 182 ? -3.652 8.488 16.071 1.00 88.50 182 ASN A O 1
ATOM 1453 N N . PHE A 1 183 ? -4.017 7.242 17.919 1.00 91.44 183 PHE A N 1
ATOM 1454 C CA . PHE A 1 183 ? -5.168 6.502 17.420 1.00 91.44 183 PHE A CA 1
ATOM 1455 C C . PHE A 1 183 ? -6.290 7.415 16.906 1.00 91.44 183 PHE A C 1
ATOM 1457 O O . PHE A 1 183 ? -6.735 7.213 15.781 1.00 91.44 183 PHE A O 1
ATOM 1464 N N . ALA A 1 184 ? -6.710 8.432 17.669 1.00 92.38 184 ALA A N 1
ATOM 1465 C CA . ALA A 1 184 ? -7.827 9.302 17.276 1.00 92.38 184 ALA A CA 1
ATOM 1466 C C . ALA A 1 184 ? -7.526 10.065 15.974 1.00 92.38 184 ALA A C 1
ATOM 1468 O O . ALA A 1 184 ? -8.272 9.967 15.001 1.00 92.38 184 ALA A O 1
ATOM 1469 N N . ALA A 1 185 ? -6.376 10.745 15.925 1.00 91.81 185 ALA A N 1
ATOM 1470 C CA . ALA A 1 185 ? -5.925 11.467 14.736 1.00 91.81 185 ALA A CA 1
ATOM 1471 C C . ALA A 1 185 ? -5.697 10.527 13.539 1.00 91.81 185 ALA A C 1
ATOM 1473 O O . ALA A 1 185 ? -6.018 10.872 12.405 1.00 91.81 185 ALA A O 1
ATOM 1474 N N . GLY A 1 186 ? -5.164 9.324 13.783 1.00 92.75 186 GLY A N 1
ATOM 1475 C CA . GLY A 1 186 ? -4.975 8.308 12.752 1.00 92.75 186 GLY A CA 1
ATOM 1476 C C . GLY A 1 186 ? -6.298 7.808 12.176 1.00 92.75 186 GLY A C 1
ATOM 1477 O O . GLY A 1 186 ? -6.440 7.738 10.958 1.00 92.75 186 GLY A O 1
ATOM 1478 N N . LEU A 1 187 ? -7.274 7.503 13.034 1.00 94.44 187 LEU A N 1
ATOM 1479 C CA . LEU A 1 187 ? -8.604 7.046 12.638 1.00 94.44 187 LEU A CA 1
ATOM 1480 C C . LEU A 1 187 ? -9.325 8.091 11.783 1.00 94.44 187 LEU A C 1
ATOM 1482 O O . LEU A 1 187 ? -9.883 7.749 10.742 1.00 94.44 187 LEU A O 1
ATOM 1486 N N . GLU A 1 188 ? -9.271 9.357 12.193 1.00 92.75 188 GLU A N 1
ATOM 1487 C CA . GLU A 1 188 ? -9.865 10.463 11.445 1.00 92.75 188 GLU A CA 1
ATOM 1488 C C . GLU A 1 188 ? -9.166 10.676 10.094 1.00 92.75 188 GLU A C 1
ATOM 1490 O O . GLU A 1 188 ? -9.825 10.645 9.054 1.00 92.75 188 GLU A O 1
ATOM 1495 N N . LEU A 1 189 ? -7.834 10.810 10.085 1.00 92.81 189 LEU A N 1
ATOM 1496 C CA . LEU A 1 189 ? -7.050 11.035 8.866 1.00 92.81 189 LEU A CA 1
ATOM 1497 C C . LEU A 1 189 ? -7.249 9.911 7.843 1.00 92.81 189 LEU A C 1
ATOM 1499 O O . LEU A 1 189 ? -7.447 10.164 6.653 1.00 92.81 189 LEU A O 1
ATOM 1503 N N . ILE A 1 190 ? -7.183 8.659 8.299 1.00 93.81 190 ILE A N 1
ATOM 1504 C CA . ILE A 1 190 ? -7.327 7.493 7.425 1.00 93.81 190 ILE A CA 1
ATOM 1505 C C . ILE A 1 190 ? -8.776 7.370 6.946 1.00 93.81 190 ILE A C 1
ATOM 1507 O O . ILE A 1 190 ? -8.995 7.093 5.767 1.00 93.81 190 ILE A O 1
ATOM 1511 N N . GLY A 1 191 ? -9.759 7.634 7.812 1.00 92.25 191 GLY A N 1
ATOM 1512 C CA . GLY A 1 191 ? -11.171 7.664 7.432 1.00 92.25 191 GLY A CA 1
ATOM 1513 C C . GLY A 1 191 ? -11.468 8.703 6.347 1.00 92.25 191 GLY A C 1
ATOM 1514 O O . GLY A 1 191 ? -12.157 8.392 5.374 1.00 92.25 191 GLY A O 1
ATOM 1515 N N . GLN A 1 192 ? -10.891 9.904 6.466 1.00 91.56 192 GLN A N 1
ATOM 1516 C CA . GLN A 1 192 ? -11.007 10.966 5.462 1.00 91.56 192 GLN A CA 1
ATOM 1517 C C . GLN A 1 192 ? -10.347 10.577 4.132 1.00 91.56 192 GLN A C 1
ATOM 1519 O O . GLN A 1 192 ? -10.947 10.770 3.074 1.00 91.56 192 GLN A O 1
ATOM 1524 N N . LYS A 1 193 ? -9.137 10.003 4.165 1.00 91.81 193 LYS A N 1
ATOM 1525 C CA . LYS A 1 193 ? -8.404 9.608 2.949 1.00 91.81 193 LYS A CA 1
ATOM 1526 C C . LYS A 1 193 ? -9.037 8.438 2.206 1.00 91.81 193 LYS A C 1
ATOM 1528 O O . LYS A 1 193 ? -9.050 8.446 0.980 1.00 91.81 193 LYS A O 1
ATOM 1533 N N . LEU A 1 194 ? -9.549 7.443 2.928 1.00 89.56 194 LEU A N 1
ATOM 1534 C CA . LEU A 1 194 ? -10.200 6.290 2.312 1.00 89.56 194 LEU A CA 1
ATOM 1535 C C . LEU A 1 194 ? -11.603 6.611 1.798 1.00 89.56 194 LEU A C 1
ATOM 1537 O O . LEU A 1 194 ? -12.061 5.900 0.921 1.00 89.56 194 LEU A O 1
ATOM 1541 N N . GLN A 1 195 ? -12.299 7.637 2.300 1.00 89.56 195 GLN A N 1
ATOM 1542 C CA . GLN A 1 195 ? -13.682 7.939 1.892 1.00 89.56 195 GLN A CA 1
ATOM 1543 C C . GLN A 1 195 ? -14.568 6.677 1.894 1.00 89.56 195 GLN A C 1
ATOM 1545 O O . GLN A 1 195 ? -14.975 6.169 0.848 1.00 89.56 195 GLN A O 1
ATOM 1550 N N . MET A 1 196 ? -14.858 6.152 3.088 1.00 87.50 196 MET A N 1
ATOM 1551 C CA . MET A 1 196 ? -15.524 4.851 3.300 1.00 87.50 196 MET A CA 1
ATOM 1552 C C . MET A 1 196 ? -16.931 4.709 2.678 1.00 87.50 196 MET A C 1
ATOM 1554 O O . MET A 1 196 ? -17.515 3.627 2.736 1.00 87.50 196 MET A O 1
ATOM 1558 N N . SER A 1 197 ? -17.483 5.779 2.099 1.00 88.00 197 SER A N 1
ATOM 1559 C CA . SER A 1 197 ? -18.706 5.756 1.291 1.00 88.00 197 SER A CA 1
ATOM 1560 C C . SER A 1 197 ? -18.531 5.028 -0.044 1.00 88.00 197 SER A C 1
ATOM 1562 O O . SER A 1 197 ? -19.499 4.478 -0.562 1.00 88.00 197 SER A O 1
ATOM 1564 N N . GLU A 1 198 ? -17.318 5.021 -0.602 1.00 92.81 198 GLU A N 1
ATOM 1565 C CA . GLU A 1 198 ? -17.020 4.381 -1.882 1.00 92.81 198 GLU A CA 1
ATOM 1566 C C . GLU A 1 198 ? -16.750 2.881 -1.696 1.00 92.81 198 GLU A C 1
ATOM 1568 O O . GLU A 1 198 ? -15.923 2.474 -0.869 1.00 92.81 198 GLU A O 1
ATOM 1573 N N . LEU A 1 199 ? -17.419 2.039 -2.493 1.00 91.50 199 LEU A N 1
ATOM 1574 C CA . LEU A 1 199 ? -17.315 0.582 -2.365 1.00 91.50 199 LEU A CA 1
ATOM 1575 C C . LEU A 1 199 ? -15.882 0.106 -2.617 1.00 91.50 199 LEU A C 1
ATOM 1577 O O . LEU A 1 199 ? -15.378 -0.744 -1.881 1.00 91.50 199 LEU A O 1
ATOM 1581 N N . GLN A 1 200 ? -15.221 0.670 -3.629 1.00 92.88 200 GLN A N 1
ATOM 1582 C CA . GLN A 1 200 ? -13.863 0.274 -3.990 1.00 92.88 200 GLN A CA 1
ATOM 1583 C C . GLN A 1 200 ? -12.875 0.534 -2.847 1.00 92.88 200 GLN A C 1
ATOM 1585 O O . GLN A 1 200 ? -12.121 -0.362 -2.468 1.00 92.88 200 GLN A O 1
ATOM 1590 N N . ASN A 1 201 ? -12.941 1.711 -2.223 1.00 93.69 201 ASN A N 1
ATOM 1591 C CA . ASN A 1 201 ? -12.058 2.046 -1.109 1.00 93.69 201 ASN A CA 1
ATOM 1592 C C . ASN A 1 201 ? -12.321 1.171 0.120 1.00 93.69 201 ASN A C 1
ATOM 1594 O O . ASN A 1 201 ? -11.389 0.811 0.841 1.00 93.69 201 ASN A O 1
ATOM 1598 N N . ARG A 1 202 ? -13.579 0.771 0.343 1.00 94.38 202 ARG A N 1
ATOM 1599 C CA . ARG A 1 202 ? -13.921 -0.183 1.401 1.00 94.38 202 ARG A CA 1
ATOM 1600 C C . ARG A 1 202 ? -13.308 -1.563 1.139 1.00 94.38 202 ARG A C 1
ATOM 1602 O O . ARG A 1 202 ? -12.783 -2.172 2.067 1.00 94.38 202 ARG A O 1
ATOM 1609 N N . LEU A 1 203 ? -13.333 -2.047 -0.105 1.00 95.44 203 LEU A N 1
ATOM 1610 C CA . LEU A 1 203 ? -12.672 -3.302 -0.490 1.00 95.44 203 LEU A CA 1
ATOM 1611 C C . LEU A 1 203 ? -11.147 -3.214 -0.361 1.00 95.44 203 LEU A C 1
ATOM 1613 O O . LEU A 1 203 ? -10.504 -4.178 0.056 1.00 95.44 203 LEU A O 1
ATOM 1617 N N . ASP A 1 204 ? -10.563 -2.063 -0.684 1.00 95.44 204 ASP A N 1
ATOM 1618 C CA . ASP A 1 204 ? -9.129 -1.835 -0.516 1.00 95.44 204 ASP A CA 1
ATOM 1619 C C . ASP A 1 204 ? -8.740 -1.785 0.973 1.00 95.44 204 ASP A C 1
ATOM 1621 O O . ASP A 1 204 ? -7.729 -2.369 1.367 1.00 95.44 204 ASP A O 1
ATOM 1625 N N . ALA A 1 205 ? -9.583 -1.205 1.833 1.00 96.19 205 ALA A N 1
ATOM 1626 C CA . ALA A 1 205 ? -9.408 -1.250 3.283 1.00 96.19 205 ALA A CA 1
ATOM 1627 C C . ALA A 1 205 ? -9.501 -2.680 3.847 1.00 96.19 205 ALA A C 1
ATOM 1629 O O . ALA A 1 205 ? -8.697 -3.045 4.704 1.00 96.19 205 ALA A O 1
ATOM 1630 N N . GLU A 1 206 ? -10.432 -3.507 3.356 1.00 96.56 206 GLU A N 1
ATOM 1631 C CA . GLU A 1 206 ? -10.529 -4.933 3.724 1.00 96.56 206 GLU A CA 1
ATOM 1632 C C . GLU A 1 206 ? -9.273 -5.707 3.322 1.00 96.56 206 GLU A C 1
ATOM 1634 O O . GLU A 1 206 ? -8.719 -6.477 4.111 1.00 96.56 206 GLU A O 1
ATOM 1639 N N . PHE A 1 207 ? -8.788 -5.468 2.101 1.00 96.75 207 PHE A N 1
ATOM 1640 C CA . PHE A 1 207 ? -7.546 -6.063 1.628 1.00 96.75 207 PHE A CA 1
ATOM 1641 C C . PHE A 1 207 ? -6.380 -5.700 2.554 1.00 96.75 207 PHE A C 1
ATOM 1643 O O . PHE A 1 207 ? -5.648 -6.590 2.993 1.00 96.75 207 PHE A O 1
ATOM 1650 N N . LEU A 1 208 ? -6.232 -4.416 2.899 1.00 96.31 208 LEU A N 1
ATOM 1651 C CA . LEU A 1 208 ? -5.185 -3.957 3.812 1.00 96.31 208 LEU A CA 1
ATOM 1652 C C . LEU A 1 208 ? -5.352 -4.531 5.216 1.00 96.31 208 LEU A C 1
ATOM 1654 O O . LEU A 1 208 ? -4.358 -4.949 5.800 1.00 96.31 208 LEU A O 1
ATOM 1658 N N . LEU A 1 209 ? -6.574 -4.610 5.747 1.00 97.19 209 LEU A N 1
ATOM 1659 C CA . LEU A 1 209 ? -6.833 -5.212 7.054 1.00 97.19 209 LEU A CA 1
ATOM 1660 C C . LEU A 1 209 ? -6.325 -6.658 7.095 1.00 97.19 209 LEU A C 1
ATOM 1662 O O . LEU A 1 209 ? -5.628 -7.031 8.039 1.00 97.19 209 LEU A O 1
ATOM 1666 N N . ALA A 1 210 ? -6.589 -7.449 6.052 1.00 96.56 210 ALA A N 1
ATOM 1667 C CA . ALA A 1 210 ? -6.078 -8.814 5.951 1.00 96.56 210 ALA A CA 1
ATOM 1668 C C . ALA A 1 210 ? -4.536 -8.866 5.956 1.00 96.56 210 ALA A C 1
ATOM 1670 O O . ALA A 1 210 ? -3.953 -9.697 6.661 1.00 96.56 210 ALA A O 1
ATOM 1671 N N . GLN A 1 211 ? -3.868 -7.951 5.241 1.00 95.19 211 GLN A N 1
ATOM 1672 C CA . GLN A 1 211 ? -2.400 -7.856 5.264 1.00 95.19 211 GLN A CA 1
ATOM 1673 C C . GLN A 1 211 ? -1.874 -7.425 6.642 1.00 95.19 211 GLN A C 1
ATOM 1675 O O . GLN A 1 211 ? -0.918 -8.001 7.151 1.00 95.19 211 GLN A O 1
ATOM 1680 N N . MET A 1 212 ? -2.516 -6.457 7.297 1.00 95.06 212 MET A N 1
ATOM 1681 C CA . MET A 1 212 ? -2.118 -5.980 8.626 1.00 95.06 212 MET A CA 1
ATOM 1682 C C . MET A 1 212 ? -2.298 -7.066 9.695 1.00 95.06 212 MET A C 1
ATOM 1684 O O . MET A 1 212 ? -1.453 -7.212 10.585 1.00 95.06 212 MET A O 1
ATOM 1688 N N . CYS A 1 213 ? -3.355 -7.875 9.581 1.00 94.81 213 CYS A N 1
ATOM 1689 C CA . CYS A 1 213 ? -3.578 -9.054 10.414 1.00 94.81 213 CYS A CA 1
ATOM 1690 C C . CYS A 1 213 ? -2.473 -10.102 10.238 1.00 94.81 213 CYS A C 1
ATOM 1692 O O . CYS A 1 213 ? -1.986 -10.630 11.240 1.00 94.81 213 CYS A O 1
ATOM 1694 N N . SER A 1 214 ? -2.030 -10.368 9.002 1.00 93.75 214 SER A N 1
ATOM 1695 C CA . SER A 1 214 ? -0.971 -11.355 8.739 1.00 93.75 214 SER A CA 1
ATOM 1696 C C . SER A 1 214 ? 0.356 -10.955 9.391 1.00 93.75 214 SER A C 1
ATOM 1698 O O . SER A 1 214 ? 1.025 -11.791 10.004 1.00 93.75 214 SER A O 1
ATOM 1700 N N . VAL A 1 215 ? 0.696 -9.662 9.364 1.00 92.81 215 VAL A N 1
ATOM 1701 C CA . VAL A 1 215 ? 1.892 -9.156 10.046 1.00 92.81 215 VAL A CA 1
ATOM 1702 C C . VAL A 1 215 ? 1.692 -8.979 11.551 1.00 92.81 215 VAL A C 1
ATOM 1704 O O . VAL A 1 215 ? 2.687 -8.949 12.271 1.00 92.81 215 VAL A O 1
ATOM 1707 N N . LYS A 1 216 ? 0.451 -8.930 12.059 1.00 91.94 216 LYS A N 1
ATOM 1708 C CA . LYS A 1 216 ? 0.056 -8.600 13.449 1.00 91.94 216 LYS A CA 1
ATOM 1709 C C . LYS A 1 216 ? 0.326 -7.141 13.841 1.00 91.94 216 LYS A C 1
ATOM 1711 O O . LYS A 1 216 ? 0.808 -6.856 14.941 1.00 91.94 216 LYS A O 1
ATOM 1716 N N . PHE A 1 217 ? 0.084 -6.196 12.937 1.00 91.38 217 PHE A N 1
ATOM 1717 C CA . PHE A 1 217 ? 0.310 -4.770 13.195 1.00 91.38 217 PHE A CA 1
ATOM 1718 C C . PHE A 1 217 ? -0.886 -4.148 13.930 1.00 91.38 217 PHE A C 1
ATOM 1720 O O . PHE A 1 217 ? -1.762 -3.544 13.322 1.00 91.38 217 PHE A O 1
ATOM 1727 N N . LYS A 1 218 ? -0.912 -4.304 15.261 1.00 90.38 218 LYS A N 1
ATOM 1728 C CA . LYS A 1 218 ? -2.062 -3.963 16.118 1.00 90.38 218 LYS A CA 1
ATOM 1729 C C . LYS A 1 218 ? -2.648 -2.568 15.871 1.00 90.38 218 LYS A C 1
ATOM 1731 O O . LYS A 1 218 ? -3.856 -2.465 15.724 1.00 90.38 218 LYS A O 1
ATOM 1736 N N . GLU A 1 219 ? -1.818 -1.529 15.789 1.00 91.25 219 GLU A N 1
ATOM 1737 C CA . GLU A 1 219 ? -2.278 -0.142 15.595 1.00 91.25 219 GLU A CA 1
ATOM 1738 C C . GLU A 1 219 ? -3.130 0.012 14.327 1.00 91.25 219 GLU A C 1
ATOM 1740 O O . GLU A 1 219 ? -4.264 0.486 14.384 1.00 91.25 219 GLU A O 1
ATOM 1745 N N . TRP A 1 220 ? -2.620 -0.473 13.193 1.00 93.50 220 TRP A N 1
ATOM 1746 C CA . TRP A 1 220 ? -3.337 -0.448 11.920 1.00 93.50 220 TRP A CA 1
ATOM 1747 C C . TRP A 1 220 ? -4.553 -1.361 11.899 1.00 93.50 220 TRP A C 1
ATOM 1749 O O . TRP A 1 220 ? -5.578 -0.978 11.339 1.00 93.50 220 TRP A O 1
ATOM 1759 N N . ILE A 1 221 ? -4.458 -2.546 12.512 1.00 95.38 221 ILE A N 1
ATOM 1760 C CA . ILE A 1 221 ? -5.598 -3.463 12.610 1.00 95.38 221 ILE A CA 1
ATOM 1761 C C . ILE A 1 221 ? -6.742 -2.771 13.353 1.00 95.38 221 ILE A C 1
ATOM 1763 O O . ILE A 1 221 ? -7.861 -2.774 12.854 1.00 95.38 221 ILE A O 1
ATOM 1767 N N . VAL A 1 222 ? -6.475 -2.143 14.504 1.00 95.50 222 VAL A N 1
ATOM 1768 C CA . VAL A 1 222 ? -7.513 -1.461 15.293 1.00 95.50 222 VAL A CA 1
ATOM 1769 C C . VAL A 1 222 ? -8.128 -0.308 14.499 1.00 95.50 222 VAL A C 1
ATOM 1771 O O . VAL A 1 222 ? -9.352 -0.190 14.467 1.00 95.50 222 VAL A O 1
ATOM 1774 N N . VAL A 1 223 ? -7.324 0.505 13.804 1.00 96.00 223 VAL A N 1
ATOM 1775 C CA . VAL A 1 223 ? -7.847 1.602 12.969 1.00 96.00 223 VAL A CA 1
ATOM 1776 C C . VAL A 1 223 ? -8.719 1.079 11.826 1.00 96.00 223 VAL A C 1
ATOM 1778 O O . VAL A 1 223 ? -9.884 1.465 11.725 1.00 96.00 223 VAL A O 1
ATOM 1781 N N . LEU A 1 224 ? -8.201 0.176 10.990 1.00 96.94 224 LEU A N 1
ATOM 1782 C CA . LEU A 1 224 ? -8.932 -0.338 9.827 1.00 96.94 224 LEU A CA 1
ATOM 1783 C C . LEU A 1 224 ? -10.172 -1.139 10.241 1.00 96.94 224 LEU A C 1
ATOM 1785 O O . LEU A 1 224 ? -11.235 -0.968 9.647 1.00 96.94 224 LEU A O 1
ATOM 1789 N N . ALA A 1 225 ? -10.078 -1.963 11.288 1.00 97.38 225 ALA A N 1
ATOM 1790 C CA . ALA A 1 225 ? -11.220 -2.711 11.803 1.00 97.38 225 ALA A CA 1
ATOM 1791 C C . ALA A 1 225 ? -12.289 -1.792 12.414 1.00 97.38 225 ALA A C 1
ATOM 1793 O O . ALA A 1 225 ? -13.471 -2.113 12.312 1.00 97.38 225 ALA A O 1
ATOM 1794 N N . THR A 1 226 ? -11.909 -0.643 12.987 1.00 96.62 226 THR A N 1
ATOM 1795 C CA . THR A 1 226 ? -12.871 0.374 13.451 1.00 96.62 226 THR A CA 1
ATOM 1796 C C . THR A 1 226 ? -13.586 1.026 12.270 1.00 96.62 226 THR A C 1
ATOM 1798 O O . THR A 1 226 ? -14.814 1.031 12.241 1.00 96.62 226 THR A O 1
ATOM 1801 N N . LEU A 1 227 ? -12.846 1.485 11.250 1.00 95.94 227 LEU A N 1
ATOM 1802 C CA . LEU A 1 227 ? -13.428 2.069 10.029 1.00 95.94 227 LEU A CA 1
ATOM 1803 C C . LEU A 1 227 ? -14.391 1.100 9.324 1.00 95.94 227 LEU A C 1
ATOM 1805 O O . LEU A 1 227 ? -15.441 1.506 8.832 1.00 95.94 227 LEU A O 1
ATOM 1809 N N . LEU A 1 228 ? -14.041 -0.188 9.291 1.00 95.94 228 LEU A N 1
ATOM 1810 C CA . LEU A 1 228 ? -14.843 -1.251 8.679 1.00 95.94 228 LEU A CA 1
ATOM 1811 C C . LEU A 1 228 ? -15.920 -1.833 9.610 1.00 95.94 228 LEU A C 1
ATOM 1813 O O . LEU A 1 228 ? -16.697 -2.686 9.172 1.00 95.94 228 LEU A O 1
ATOM 1817 N N . GLN A 1 229 ? -15.957 -1.399 10.873 1.00 95.81 229 GLN A N 1
ATOM 1818 C CA . GLN A 1 229 ? -16.839 -1.899 11.933 1.00 95.81 229 GLN A CA 1
ATOM 1819 C C . GLN A 1 229 ? -16.790 -3.430 12.099 1.00 95.81 229 GLN A C 1
ATOM 1821 O O . GLN A 1 229 ? -17.803 -4.118 12.235 1.00 95.81 229 GLN A O 1
ATOM 1826 N N . ARG A 1 230 ? -15.581 -3.999 12.071 1.00 96.62 230 ARG A N 1
ATOM 1827 C CA . ARG A 1 230 ? -15.331 -5.443 12.191 1.00 96.62 230 ARG A CA 1
ATOM 1828 C C . ARG A 1 230 ? -15.195 -5.846 13.658 1.00 96.62 230 ARG A C 1
ATOM 1830 O O . ARG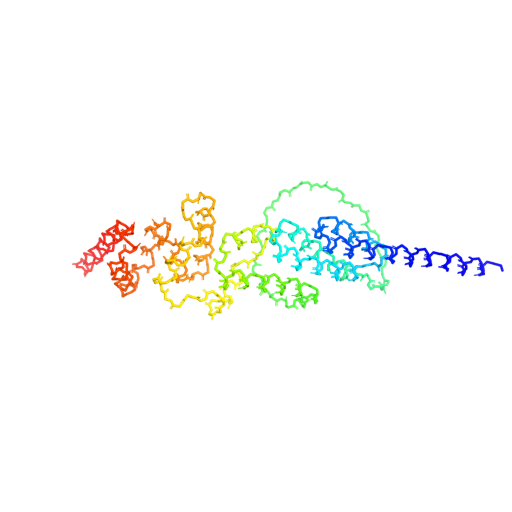 A 1 230 ? -14.088 -5.992 14.173 1.00 96.62 230 ARG A O 1
ATOM 1837 N N . SER A 1 231 ? -16.332 -6.078 14.318 1.00 95.62 231 SER A N 1
ATOM 1838 C CA . SER A 1 231 ? -16.362 -6.425 15.747 1.00 95.62 231 SER A CA 1
ATOM 1839 C C . SER A 1 231 ? -15.572 -7.689 16.097 1.00 95.62 231 SER A C 1
ATOM 1841 O O . SER A 1 231 ? -14.973 -7.736 17.160 1.00 95.62 231 SER A O 1
ATOM 1843 N N . GLU A 1 232 ? -15.551 -8.712 15.232 1.00 94.81 232 GLU A N 1
ATOM 1844 C CA . GLU A 1 232 ? -14.837 -9.968 15.540 1.00 94.81 232 GLU A CA 1
ATOM 1845 C C . GLU A 1 232 ? -13.324 -9.754 15.638 1.00 94.81 232 GLU A C 1
ATOM 1847 O O . GLU A 1 232 ? -12.686 -10.201 16.586 1.00 94.81 232 GLU A O 1
ATOM 1852 N N . VAL A 1 233 ? -12.763 -8.985 14.700 1.00 95.56 233 VAL A N 1
ATOM 1853 C CA . VAL A 1 233 ? -11.326 -8.684 14.663 1.00 95.56 233 VAL A CA 1
ATOM 1854 C C . VAL A 1 233 ? -10.918 -7.852 15.879 1.00 95.56 233 VAL A C 1
ATOM 1856 O O . VAL A 1 233 ? -9.892 -8.119 16.499 1.00 95.56 233 VAL A O 1
ATOM 1859 N N . LEU A 1 234 ? -11.729 -6.857 16.248 1.00 96.00 234 LEU A N 1
ATOM 1860 C CA . LEU A 1 234 ? -11.484 -6.024 17.429 1.00 96.00 234 LEU A CA 1
ATOM 1861 C C . LEU A 1 234 ? -11.613 -6.825 18.730 1.00 96.00 234 LEU A C 1
ATOM 1863 O O . LEU A 1 234 ? -10.764 -6.706 19.612 1.00 96.00 234 LEU A O 1
ATOM 1867 N N . TYR A 1 235 ? -12.630 -7.681 18.833 1.00 95.31 235 TYR A N 1
ATOM 1868 C CA . TYR A 1 235 ? -12.821 -8.563 19.981 1.00 95.31 235 TYR A CA 1
ATOM 1869 C C . TYR A 1 235 ? -11.604 -9.474 20.205 1.00 95.31 235 TYR A C 1
ATOM 1871 O O . TYR A 1 235 ? -11.107 -9.568 21.329 1.00 95.31 235 TYR A O 1
ATOM 1879 N N . ASP A 1 236 ? -11.062 -10.070 19.139 1.00 93.38 236 ASP A N 1
ATOM 1880 C CA . ASP A 1 236 ? -9.866 -10.915 19.213 1.00 93.38 236 ASP A CA 1
ATOM 1881 C C . ASP A 1 236 ? -8.627 -10.183 19.747 1.00 93.38 236 ASP A C 1
ATOM 1883 O O . ASP A 1 236 ? -7.783 -10.798 20.406 1.00 93.38 236 ASP A O 1
ATOM 1887 N N . ILE A 1 237 ? -8.520 -8.877 19.490 1.00 93.12 237 ILE A N 1
ATOM 1888 C CA . ILE A 1 237 ? -7.433 -8.031 19.997 1.00 93.12 237 ILE A CA 1
ATOM 1889 C C . ILE A 1 237 ? -7.659 -7.690 21.471 1.00 93.12 237 ILE A C 1
ATOM 1891 O O . ILE A 1 237 ? -6.729 -7.788 22.274 1.00 93.12 237 ILE A O 1
ATOM 1895 N N . PHE A 1 238 ? -8.876 -7.279 21.825 1.00 94.62 238 PHE A N 1
ATOM 1896 C CA . PHE A 1 238 ? -9.188 -6.712 23.136 1.00 94.62 238 PHE A CA 1
ATOM 1897 C C . PHE A 1 238 ? -9.415 -7.751 24.230 1.00 94.62 238 PHE A C 1
ATOM 1899 O O . PHE A 1 238 ? -9.128 -7.463 25.392 1.00 94.62 238 PHE A O 1
ATOM 1906 N N . ARG A 1 239 ? -9.854 -8.970 23.892 1.00 91.44 239 ARG A N 1
ATOM 1907 C CA . ARG A 1 239 ? -10.099 -10.028 24.891 1.00 91.44 239 ARG A CA 1
ATOM 1908 C C . ARG A 1 239 ? -8.873 -10.363 25.743 1.00 91.44 239 ARG A C 1
ATOM 1910 O O . ARG A 1 239 ? -9.016 -10.770 26.887 1.00 91.44 239 ARG A O 1
ATOM 1917 N N . TYR A 1 240 ? -7.673 -10.162 25.199 1.00 87.81 240 TYR A N 1
ATOM 1918 C CA . TYR A 1 240 ? -6.413 -10.415 25.899 1.00 87.81 240 TYR A CA 1
ATOM 1919 C C . TYR A 1 240 ? -5.815 -9.165 26.562 1.00 87.81 240 TYR A C 1
ATOM 1921 O O . TYR A 1 240 ? -4.836 -9.283 27.296 1.00 87.81 240 TYR A O 1
ATOM 1929 N N . ASP A 1 241 ? -6.369 -7.974 26.312 1.00 90.38 241 ASP A N 1
ATOM 1930 C CA . ASP A 1 241 ? -5.861 -6.707 26.842 1.00 90.38 241 ASP A CA 1
ATOM 1931 C C . ASP A 1 241 ? -7.006 -5.727 27.153 1.00 90.38 241 ASP A C 1
ATOM 1933 O O . ASP A 1 241 ? -7.343 -4.821 26.385 1.00 90.38 241 ASP A O 1
ATOM 1937 N N . LEU A 1 242 ? -7.595 -5.890 28.341 1.00 89.31 242 LEU A N 1
ATOM 1938 C CA . LEU A 1 242 ? -8.676 -5.028 28.827 1.00 89.31 242 LEU A CA 1
ATOM 1939 C C . LEU A 1 242 ? -8.229 -3.581 29.089 1.00 89.31 242 LEU A C 1
ATOM 1941 O O . LEU A 1 242 ? -9.072 -2.687 29.181 1.00 89.31 242 LEU A O 1
ATOM 1945 N N . ARG A 1 243 ? -6.923 -3.319 29.237 1.00 92.56 243 ARG A N 1
ATOM 1946 C CA . ARG A 1 243 ? -6.421 -1.942 29.376 1.00 92.56 243 ARG A CA 1
ATOM 1947 C C . ARG A 1 243 ? -6.500 -1.228 28.036 1.00 92.56 243 ARG A C 1
ATOM 1949 O O . ARG A 1 243 ? -6.970 -0.093 27.987 1.00 92.56 243 ARG A O 1
ATOM 1956 N N . LEU A 1 244 ? -6.099 -1.917 26.968 1.00 92.25 244 LEU A N 1
ATOM 1957 C CA . LEU A 1 244 ? -6.239 -1.420 25.606 1.00 92.25 244 LEU A CA 1
ATOM 1958 C C . LEU A 1 244 ? -7.711 -1.186 25.244 1.00 92.25 244 LEU A C 1
ATOM 1960 O O . LEU A 1 244 ? -8.021 -0.133 24.693 1.00 92.25 244 LEU A O 1
ATOM 1964 N N . TRP A 1 245 ? -8.613 -2.103 25.622 1.00 94.31 245 TRP A N 1
ATOM 1965 C CA . TRP A 1 245 ? -10.063 -1.905 25.476 1.00 94.31 245 TRP A CA 1
ATOM 1966 C C . TRP A 1 245 ? -10.539 -0.602 26.125 1.00 94.31 245 TRP A C 1
ATOM 1968 O O . TRP A 1 245 ? -11.145 0.226 25.454 1.00 94.31 245 TRP A O 1
ATOM 1978 N N . LYS A 1 246 ? -10.212 -0.382 27.406 1.00 93.56 246 LYS A N 1
ATOM 1979 C CA . LYS A 1 246 ? -10.623 0.830 28.135 1.00 93.56 246 LYS A CA 1
ATOM 1980 C C . LYS A 1 246 ? -10.088 2.109 27.496 1.00 93.56 246 LYS A C 1
ATOM 1982 O O . LYS A 1 246 ? -10.807 3.096 27.405 1.00 93.56 246 LYS A O 1
ATOM 1987 N N . ALA A 1 247 ? -8.827 2.111 27.062 1.00 93.56 247 ALA A N 1
ATOM 1988 C CA . ALA A 1 247 ? -8.252 3.268 26.378 1.00 93.56 247 ALA A CA 1
ATOM 1989 C C . ALA A 1 247 ? -8.961 3.537 25.038 1.00 93.56 247 ALA A C 1
ATOM 1991 O O . ALA A 1 247 ? -9.255 4.688 24.712 1.00 93.56 247 ALA A O 1
ATOM 1992 N N . TYR A 1 248 ? -9.266 2.478 24.286 1.00 95.12 248 TYR A N 1
ATOM 1993 C CA . TYR A 1 248 ? -9.991 2.549 23.021 1.00 95.12 248 TYR A CA 1
ATOM 1994 C C . TYR A 1 248 ? -11.421 3.081 23.199 1.00 95.12 248 TYR A C 1
ATOM 1996 O O . TYR A 1 248 ? -11.793 4.037 22.516 1.00 95.12 248 TYR A O 1
ATOM 2004 N N . SER A 1 249 ? -12.193 2.523 24.138 1.00 94.94 249 SER A N 1
ATOM 2005 C CA . SER A 1 249 ? -13.588 2.917 24.372 1.00 94.94 249 SER A CA 1
ATOM 2006 C C . SER A 1 249 ? -13.693 4.373 24.823 1.00 94.94 249 SER A C 1
ATOM 2008 O O . SER A 1 249 ? -14.401 5.152 24.191 1.00 94.94 249 SER A O 1
ATOM 2010 N N . VAL A 1 250 ? -12.885 4.786 25.808 1.00 94.75 250 VAL A N 1
ATOM 2011 C CA . VAL A 1 250 ? -12.836 6.181 26.282 1.00 94.75 250 VAL A CA 1
ATOM 2012 C C . VAL A 1 250 ? -12.451 7.142 25.155 1.00 94.75 250 VAL A C 1
ATOM 2014 O O . VAL A 1 250 ? -12.987 8.248 25.062 1.00 94.75 250 VAL A O 1
ATOM 2017 N N . THR A 1 251 ? -11.534 6.743 24.269 1.00 94.12 251 THR A N 1
ATOM 2018 C CA . THR A 1 251 ? -11.135 7.594 23.139 1.00 94.12 251 THR A CA 1
ATOM 2019 C C . THR A 1 251 ? -12.285 7.788 22.151 1.00 94.12 251 THR A C 1
ATOM 2021 O O . THR A 1 251 ? -12.513 8.910 21.705 1.00 94.12 251 THR A O 1
ATOM 2024 N N . LEU A 1 252 ? -13.033 6.732 21.826 1.00 94.19 252 LEU A N 1
ATOM 2025 C CA . LEU A 1 252 ? -14.177 6.833 20.917 1.00 94.19 252 LEU A CA 1
ATOM 2026 C C . LEU A 1 252 ? -15.373 7.576 21.533 1.00 94.19 252 LEU A C 1
ATOM 2028 O O . LEU A 1 252 ? -16.018 8.352 20.834 1.00 94.19 252 LEU A O 1
ATOM 2032 N N . GLU A 1 253 ? -15.637 7.400 22.828 1.00 93.38 253 GLU A N 1
ATOM 2033 C CA . GLU A 1 253 ? -16.728 8.084 23.544 1.00 93.38 253 GLU A CA 1
ATOM 2034 C C . GLU A 1 253 ? -16.454 9.583 23.749 1.00 93.38 253 GLU A C 1
ATOM 2036 O O . GLU A 1 253 ? -17.369 10.403 23.720 1.00 93.38 253 GLU A O 1
ATOM 2041 N N . SER A 1 254 ? -15.187 9.965 23.940 1.00 91.62 254 SER A N 1
ATOM 2042 C CA . SER A 1 254 ? -14.801 11.364 24.186 1.00 91.62 254 SER A CA 1
ATOM 2043 C C . SER A 1 254 ? -14.853 12.263 22.946 1.00 91.62 254 SER A C 1
ATOM 2045 O O . SER A 1 254 ? -14.881 13.486 23.085 1.00 91.62 254 SER A O 1
ATOM 2047 N N . HIS A 1 255 ? -14.880 11.693 21.739 1.00 90.38 255 HIS A N 1
ATOM 2048 C CA . HIS A 1 255 ? -14.854 12.451 20.488 1.00 90.38 255 HIS A CA 1
ATOM 2049 C C . HIS A 1 255 ? -16.205 12.366 19.771 1.00 90.38 255 HIS A C 1
ATOM 2051 O O . HIS A 1 255 ? -16.579 11.326 19.234 1.00 90.38 255 HIS A O 1
ATOM 2057 N N . LEU A 1 256 ? -16.906 13.499 19.656 1.00 86.94 256 LEU A N 1
ATOM 2058 C CA . LEU A 1 256 ? -18.207 13.579 18.969 1.00 86.94 256 LEU A CA 1
ATOM 2059 C C . LEU A 1 256 ? -18.150 13.122 17.499 1.00 86.94 256 LEU A C 1
ATOM 2061 O O . LEU A 1 256 ? -19.117 12.562 16.989 1.00 86.94 256 LEU A O 1
ATOM 2065 N N . ALA A 1 257 ? -17.007 13.305 16.827 1.00 87.31 257 ALA A N 1
ATOM 2066 C CA . ALA A 1 257 ? -16.784 12.843 15.454 1.00 87.31 257 ALA A CA 1
ATOM 2067 C C . ALA A 1 257 ? -16.875 11.310 15.303 1.00 87.31 257 ALA A C 1
ATOM 2069 O O . ALA A 1 257 ? -17.065 10.800 14.200 1.00 87.31 257 ALA A O 1
ATOM 2070 N N . PHE A 1 258 ? -16.766 10.565 16.405 1.00 92.50 258 PHE A N 1
ATOM 2071 C CA . PHE A 1 258 ? -16.791 9.104 16.438 1.00 92.50 258 PHE A CA 1
ATOM 2072 C C . PHE A 1 258 ? -18.142 8.534 16.897 1.00 92.50 258 PHE A C 1
ATOM 2074 O O . PHE A 1 258 ? -18.258 7.330 17.144 1.00 92.50 258 PHE A O 1
ATOM 2081 N N . ALA A 1 259 ? -19.194 9.365 16.920 1.00 90.94 259 ALA A N 1
ATOM 2082 C CA . ALA A 1 259 ? -20.575 8.963 17.206 1.00 90.94 259 ALA A CA 1
ATOM 2083 C C . ALA A 1 259 ? -21.010 7.704 16.426 1.00 90.94 259 ALA A C 1
ATOM 2085 O O . ALA A 1 259 ? -21.616 6.795 16.986 1.00 90.94 259 ALA A O 1
ATOM 2086 N N . GLN A 1 260 ? -20.604 7.594 15.158 1.00 91.62 260 GLN A N 1
ATOM 2087 C CA . GLN A 1 260 ? -20.945 6.467 14.281 1.00 91.62 260 GLN A CA 1
ATOM 2088 C C . GLN A 1 260 ? -20.412 5.094 14.732 1.00 91.62 260 GLN A C 1
ATOM 2090 O O . GLN A 1 260 ? -20.849 4.074 14.208 1.00 91.62 260 GLN A O 1
ATOM 2095 N N . TYR A 1 261 ? -19.467 5.048 15.675 1.00 94.44 261 TYR A N 1
ATOM 2096 C CA . TYR A 1 261 ? -18.898 3.802 16.201 1.00 94.44 261 TYR A CA 1
ATOM 2097 C C . TYR A 1 261 ? -19.485 3.392 17.560 1.00 94.44 261 TYR A C 1
ATOM 2099 O O . TYR A 1 261 ? -19.047 2.397 18.133 1.00 94.44 261 TYR A O 1
ATOM 2107 N N . HIS A 1 262 ? -20.473 4.116 18.094 1.00 92.94 262 HIS A N 1
ATOM 2108 C CA . HIS A 1 262 ? -21.037 3.804 19.412 1.00 92.94 262 HIS A CA 1
ATOM 2109 C C . HIS A 1 262 ? -21.775 2.456 19.432 1.00 92.94 262 HIS A C 1
ATOM 2111 O O . HIS A 1 262 ? -21.642 1.702 20.394 1.00 92.94 262 HIS A O 1
ATOM 2117 N N . ASP A 1 263 ? -22.462 2.088 18.348 1.00 94.88 263 ASP A N 1
ATOM 2118 C CA . ASP A 1 263 ? -23.098 0.767 18.231 1.00 94.88 263 ASP A CA 1
ATOM 2119 C C . ASP A 1 263 ? -22.054 -0.363 18.240 1.00 94.88 263 ASP A C 1
ATOM 2121 O O . ASP A 1 263 ? -22.234 -1.396 18.888 1.00 94.88 263 ASP A O 1
ATOM 2125 N N . LEU A 1 264 ? -20.908 -0.143 17.582 1.00 95.62 264 LEU A N 1
ATOM 2126 C CA . LEU A 1 264 ? -19.778 -1.075 17.598 1.00 95.62 264 LEU A CA 1
ATOM 2127 C C . LEU A 1 264 ? -19.228 -1.260 19.021 1.00 95.62 264 LEU A C 1
ATOM 2129 O O . LEU A 1 264 ? -18.932 -2.391 19.412 1.00 95.62 264 LEU A O 1
ATOM 2133 N N . LEU A 1 265 ? -19.119 -0.177 19.799 1.00 94.94 265 LEU A N 1
ATOM 2134 C CA . LEU A 1 265 ? -18.691 -0.242 21.199 1.00 94.94 265 LEU A CA 1
ATOM 2135 C C . LEU A 1 265 ? -19.644 -1.083 22.048 1.00 94.94 265 LEU A C 1
ATOM 2137 O O . LEU A 1 265 ? -19.182 -1.940 22.798 1.00 94.94 265 LEU A O 1
ATOM 2141 N N . GLN A 1 266 ? -20.957 -0.897 21.894 1.00 94.69 266 GLN A N 1
ATOM 2142 C CA . GLN A 1 266 ? -21.954 -1.674 22.638 1.00 94.69 266 GLN A CA 1
ATOM 2143 C C . GLN A 1 266 ? -21.851 -3.175 22.337 1.00 94.69 266 GLN A C 1
ATOM 2145 O O . GLN A 1 266 ? -21.881 -4.000 23.254 1.00 94.69 266 GLN A O 1
ATOM 2150 N N . ILE A 1 267 ? -21.674 -3.539 21.061 1.00 95.38 267 ILE A N 1
ATOM 2151 C CA . ILE A 1 267 ? -21.487 -4.936 20.641 1.00 95.38 267 ILE A CA 1
ATOM 2152 C C . ILE A 1 267 ? -20.220 -5.531 21.271 1.00 95.38 267 ILE A C 1
ATOM 2154 O O . ILE A 1 267 ? -20.237 -6.671 21.746 1.00 95.38 267 ILE A O 1
ATOM 2158 N N . LEU A 1 268 ? -19.117 -4.779 21.277 1.00 94.88 268 LEU A N 1
ATOM 2159 C CA . LEU A 1 268 ? -17.845 -5.230 21.844 1.00 94.88 268 LEU A CA 1
ATOM 2160 C C . LEU A 1 268 ? -17.914 -5.389 23.366 1.00 94.88 268 LEU A C 1
ATOM 2162 O O . LEU A 1 268 ? -17.492 -6.427 23.879 1.00 94.88 268 LEU A O 1
ATOM 2166 N N . GLU A 1 269 ? -18.500 -4.424 24.075 1.00 95.00 269 GLU A N 1
ATOM 2167 C CA . GLU A 1 269 ? -18.679 -4.473 25.530 1.00 95.00 269 GLU A CA 1
ATOM 2168 C C . GLU A 1 269 ? -19.511 -5.695 25.946 1.00 95.00 269 GLU A C 1
ATOM 2170 O O . GLU A 1 269 ? -19.138 -6.426 26.869 1.00 95.00 269 GLU A O 1
ATOM 2175 N N . ALA A 1 270 ? -20.596 -5.983 25.216 1.00 93.81 270 ALA A N 1
ATOM 2176 C CA . ALA A 1 270 ? -21.431 -7.156 25.463 1.00 93.81 270 ALA A CA 1
ATOM 2177 C C . ALA A 1 270 ? -20.647 -8.474 25.309 1.00 93.81 270 ALA A C 1
ATOM 2179 O O . ALA A 1 270 ? -20.760 -9.365 26.156 1.00 93.81 270 ALA A O 1
ATOM 2180 N N . LYS A 1 271 ? -19.813 -8.595 24.266 1.00 93.44 271 LYS A N 1
ATOM 2181 C CA . LYS A 1 271 ? -18.985 -9.791 24.016 1.00 93.44 271 LYS A CA 1
ATOM 2182 C C . LYS A 1 271 ? -17.877 -9.980 25.053 1.00 93.44 271 LYS A C 1
ATOM 2184 O O . LYS A 1 271 ? -17.657 -11.095 25.535 1.00 93.44 271 LYS A O 1
ATOM 2189 N N . LEU A 1 272 ? -17.188 -8.901 25.419 1.00 91.75 272 LEU A N 1
ATOM 2190 C CA . LEU A 1 272 ? -16.129 -8.932 26.432 1.00 91.75 272 LEU A CA 1
ATOM 2191 C C . LEU A 1 272 ? -16.702 -9.262 27.822 1.00 91.75 272 LEU A C 1
ATOM 2193 O O . LEU A 1 272 ? -16.129 -10.069 28.557 1.00 91.75 272 LEU A O 1
ATOM 2197 N N . SER A 1 273 ? -17.878 -8.721 28.148 1.00 89.75 273 SER A N 1
ATOM 2198 C CA . SER A 1 273 ? -18.603 -9.025 29.387 1.00 89.75 273 SER A CA 1
ATOM 2199 C C . SER A 1 273 ? -19.130 -10.462 29.453 1.00 89.75 273 SER A C 1
ATOM 2201 O O . SER A 1 273 ? -19.144 -11.058 30.529 1.00 89.75 273 SER A O 1
ATOM 2203 N N . ALA A 1 274 ? -19.572 -11.044 28.335 1.00 88.50 274 ALA A N 1
ATOM 2204 C CA . ALA A 1 274 ? -20.010 -12.442 28.305 1.00 88.50 274 ALA A CA 1
ATOM 2205 C C . ALA A 1 274 ? -18.851 -13.403 28.617 1.00 88.50 274 ALA A C 1
ATOM 2207 O O . ALA A 1 274 ? -18.990 -14.316 29.428 1.00 88.50 274 ALA A O 1
ATOM 2208 N N . THR A 1 275 ? -17.682 -13.132 28.042 1.00 83.56 275 THR A N 1
ATOM 2209 C CA . THR A 1 275 ? -16.489 -13.978 28.186 1.00 83.56 275 THR A CA 1
ATOM 2210 C C . THR A 1 275 ? -15.950 -13.979 29.614 1.00 83.56 275 THR A C 1
ATOM 2212 O O . THR A 1 275 ? -15.635 -15.037 30.156 1.00 83.56 275 THR A O 1
ATOM 2215 N N . SER A 1 276 ? -15.923 -12.816 30.275 1.00 76.88 276 SER A N 1
ATOM 2216 C CA . SER A 1 276 ? -15.487 -12.728 31.676 1.00 76.88 276 SER A CA 1
ATOM 2217 C C . SER A 1 276 ? -16.408 -13.497 32.633 1.00 76.88 276 SER A C 1
ATOM 2219 O O . SER A 1 276 ? -15.936 -14.122 33.586 1.00 76.88 276 SER A O 1
ATOM 2221 N N . ARG A 1 277 ? -17.721 -13.519 32.360 1.00 75.31 277 ARG A N 1
ATOM 2222 C CA . ARG A 1 277 ? -18.685 -14.328 33.124 1.00 75.31 277 ARG A CA 1
ATOM 2223 C C . ARG A 1 277 ? -18.440 -15.824 32.940 1.00 75.31 277 ARG A C 1
ATOM 2225 O O . ARG A 1 277 ? -18.507 -16.561 33.920 1.00 75.31 277 ARG A O 1
ATOM 2232 N N . GLU A 1 278 ? -18.138 -16.275 31.724 1.00 73.75 278 GLU A N 1
ATOM 2233 C CA . GLU A 1 278 ? -17.842 -17.687 31.448 1.00 73.75 278 GLU A CA 1
ATOM 2234 C C . GLU A 1 278 ? -16.554 -18.170 32.131 1.00 73.75 278 GLU A C 1
ATOM 2236 O O . GLU A 1 278 ? -16.531 -19.272 32.686 1.00 73.75 278 GLU A O 1
ATOM 2241 N N . GLU A 1 279 ? -15.499 -17.353 32.131 1.00 71.38 279 GLU A N 1
ATOM 2242 C CA . GLU A 1 279 ? -14.238 -17.672 32.815 1.00 71.38 279 GLU A CA 1
ATOM 2243 C C . GLU A 1 279 ? -14.418 -17.739 34.337 1.00 71.38 279 GLU A C 1
ATOM 2245 O O . GLU A 1 279 ? -13.954 -18.691 34.971 1.00 71.38 279 GLU A O 1
ATOM 2250 N N . SER A 1 280 ? -15.169 -16.798 34.921 1.00 67.62 280 SER A N 1
ATOM 2251 C CA . SER A 1 280 ? -15.492 -16.820 36.353 1.00 67.62 280 SER A CA 1
ATOM 2252 C C . SER A 1 280 ? -16.293 -18.065 36.743 1.00 67.62 280 SER A C 1
ATOM 2254 O O . SER A 1 280 ? -16.035 -18.651 37.792 1.00 67.62 280 SER A O 1
ATOM 2256 N N . ASN A 1 281 ? -17.236 -18.501 35.902 1.00 63.66 281 ASN A N 1
ATOM 2257 C CA . ASN A 1 281 ? -18.068 -19.669 36.195 1.00 63.66 281 ASN A CA 1
ATOM 2258 C C . ASN A 1 281 ? -17.281 -20.990 36.098 1.00 63.66 281 ASN A C 1
ATOM 2260 O O . ASN A 1 281 ? -17.555 -21.919 36.852 1.00 63.66 281 ASN A O 1
ATOM 2264 N N . ARG A 1 282 ? -16.273 -21.086 35.215 1.00 64.88 282 ARG A N 1
ATOM 2265 C CA . ARG A 1 282 ? -15.365 -22.253 35.168 1.00 64.88 282 ARG A CA 1
ATOM 2266 C C . ARG A 1 282 ? -14.398 -22.294 36.348 1.00 64.88 282 ARG A C 1
ATOM 2268 O O . ARG A 1 282 ? -14.092 -23.381 36.829 1.00 64.88 282 ARG A O 1
ATOM 2275 N N . GLY A 1 283 ? -13.949 -21.133 36.824 1.00 56.78 283 GLY A N 1
ATOM 2276 C CA . GLY A 1 283 ? -13.070 -21.024 37.990 1.00 56.78 283 GLY A CA 1
ATOM 2277 C C . GLY A 1 283 ? -13.740 -21.397 39.316 1.00 56.78 283 GLY A C 1
ATOM 2278 O O . GLY A 1 283 ? -13.044 -21.763 40.251 1.00 56.78 283 GLY A O 1
ATOM 2279 N N . SER A 1 284 ? -15.074 -21.333 39.408 1.00 56.09 284 SER A N 1
ATOM 2280 C CA . SER A 1 284 ? -15.833 -21.709 40.615 1.00 56.09 284 SER A CA 1
ATOM 2281 C C . SER A 1 284 ? -16.262 -23.183 40.671 1.00 56.09 284 SER A C 1
ATOM 2283 O O . SER A 1 284 ? -16.856 -23.597 41.662 1.00 56.09 284 SER A O 1
ATOM 2285 N N . ILE A 1 285 ? -16.001 -23.965 39.617 1.00 55.06 285 ILE A N 1
ATOM 2286 C CA . ILE A 1 285 ? -16.350 -25.399 39.527 1.00 55.06 285 ILE A CA 1
ATOM 2287 C C . ILE A 1 285 ? -15.095 -26.296 39.659 1.00 55.06 285 ILE A C 1
ATOM 2289 O O . ILE A 1 285 ? -15.219 -27.516 39.748 1.00 55.06 285 ILE A O 1
ATOM 2293 N N . SER A 1 286 ? -13.892 -25.705 39.696 1.00 45.28 286 SER A N 1
ATOM 2294 C CA . SER A 1 286 ? -12.629 -26.395 40.040 1.00 45.28 286 SER A CA 1
ATOM 2295 C C . SER A 1 286 ? -12.283 -26.191 41.511 1.00 45.28 286 SER A C 1
ATOM 2297 O O . SER A 1 286 ? -11.698 -27.125 42.097 1.00 45.28 286 SER A O 1
#

pLDDT: mean 81.21, std 20.16, range [25.83, 97.81]

InterPro domains:
  IPR009771 RIC1, C-terminal alpha solenoid region [PF07064] (26-94)
  IPR040096 RAB6A-GEF complex partner protein 1 [PTHR22746] (26-275)

Secondary structure (DSSP, 8-state):
-HHHHHHHHHHHHHHHHHHHHHHHHHHHHHHHHTT-HHHHHHHHHHHHHHT-HHHHHHHHHHHHHHHHHTT-HHHHHHHHHHHHHHHHHHHT-------------------------------------HHHHHHHHHHHHHHHHHHHTT-HHHHHHHHHHH---HHHHHHHSTTTTT--S-HHHHHHHHHHHHTTTSHHHHHHHHHHHHHHHHHT-HHHHHHHHHHTT-HHHHHHHHTT-HHHHHHHHHHHHH-GGGGGGHHHHHHHHHHHHHHHHHHHHHHT--

Organism: Arabidopsis thaliana (NCBI:txid3702)

Foldseek 3Di:
DVVVVVVVVVVVVVVVLVVVVVVLVVVLVVCVVVVVLVVNLVSLVVCCVRVHLVVSLVSLLVSLLVCLVVLVLQVNQVSLVVLVVSLVVVVPPDPPDDDDDDDDDDDDDDDDDDDDDDDDPDPPPPVQRVSNVSSLVSLLVSLLVCLLVLQQLSNLSNCVNNVDPVLVSCLVQLPHSNDDPDLLVCLVVNCVNLVLVDPSSLVSLVVVLVSCVVNVSPSSVVSSCQSNLPLVSVLVVCLVPVVVLVVVVCSLVVDPVNVVCVVSNVVSVVVSVVVVVVVVVVVVVD

Sequence (286 aa):
MFLYLCVWLLFLVTCMKLVLFTVLDTLFEDCFQRRWYRTAACYILVIAKLEGVAVSQYCALRLLQATLDESLYDLAGELVRFLLRSGRDIEQAPTESDSLSPKLLGFLIFGSSHKKSSLDKSSSFKEQSPHVASVKSILESHASYLMSGKELSKLVAFVKGTQFDIVDFLQRERYGCAQLQNFAAGLELIGQKLQMSELQNRLDAEFLLAQMCSVKFKEWIVVLATLLQRSEVLYDIFRYDLRLWKAYSVTLESHLAFAQYHDLLQILEAKLSATSREESNRGSIS